Protein AF-A0A9N7N744-F1 (afdb_monomer)

Nearest PDB structures (foldseek):
  6fvy-assembly1_O  TM=6.692E-01  e=3.469E-02  Saccharomyces cerevisiae S288C
  9e8q-assembly1_X  TM=3.946E-01  e=2.337E-01  Homo sapiens
  7w3i-assembly1_X  TM=3.880E-01  e=5.099E-01  Homo sapiens
  5vhh-assembly1_X  TM=3.878E-01  e=1.324E+00  Homo sapiens

Structure (mmCIF, N/CA/C/O backbone):
data_AF-A0A9N7N744-F1
#
_entry.id   AF-A0A9N7N744-F1
#
loop_
_atom_site.group_PDB
_atom_site.id
_atom_site.type_symbol
_atom_site.label_atom_id
_atom_site.label_alt_id
_atom_site.label_comp_id
_atom_site.label_asym_id
_atom_site.label_entity_id
_atom_site.label_seq_id
_atom_site.pdbx_PDB_ins_code
_atom_site.Cartn_x
_atom_site.Cartn_y
_atom_site.Cartn_z
_atom_site.occupancy
_atom_site.B_iso_or_equiv
_atom_site.auth_seq_id
_atom_site.auth_comp_id
_atom_site.auth_asym_id
_atom_site.auth_atom_id
_atom_site.pdbx_PDB_model_num
ATOM 1 N N . MET A 1 1 ? 12.171 -22.450 -34.708 1.00 32.28 1 MET A N 1
ATOM 2 C CA . MET A 1 1 ? 13.453 -21.922 -35.218 1.00 32.28 1 MET A CA 1
ATOM 3 C C . MET A 1 1 ? 13.400 -20.418 -35.064 1.00 32.28 1 MET A C 1
ATOM 5 O O . MET A 1 1 ? 12.656 -19.771 -35.783 1.00 32.28 1 MET A O 1
ATOM 9 N N . THR A 1 2 ? 14.078 -19.898 -34.047 1.00 29.94 2 THR A N 1
ATOM 10 C CA . THR A 1 2 ? 14.097 -18.470 -33.724 1.00 29.94 2 THR A CA 1
ATOM 11 C C . THR A 1 2 ? 15.118 -17.804 -34.634 1.00 29.94 2 THR A C 1
ATOM 13 O O . THR A 1 2 ? 16.318 -18.023 -34.486 1.00 29.94 2 THR A O 1
ATOM 16 N N . THR A 1 3 ? 14.644 -17.061 -35.627 1.00 27.23 3 THR A N 1
ATOM 17 C CA . THR A 1 3 ? 15.486 -16.221 -36.480 1.00 27.23 3 THR A CA 1
ATOM 18 C C . THR A 1 3 ? 16.022 -15.067 -35.647 1.00 27.23 3 THR A C 1
ATOM 20 O O . THR A 1 3 ? 15.307 -14.115 -35.346 1.00 27.23 3 THR A O 1
ATOM 23 N N . VAL A 1 4 ? 17.287 -15.187 -35.253 1.00 33.53 4 VAL A N 1
ATOM 24 C CA . VAL A 1 4 ? 18.101 -14.077 -34.765 1.00 33.53 4 VAL A CA 1
ATOM 25 C C . VAL A 1 4 ? 18.248 -13.107 -35.933 1.00 33.53 4 VAL A C 1
ATOM 27 O O . VAL A 1 4 ? 18.872 -13.446 -36.936 1.00 33.53 4 VAL A O 1
ATOM 30 N N . VAL A 1 5 ? 17.624 -11.935 -35.834 1.00 31.98 5 VAL A N 1
ATOM 31 C CA . VAL A 1 5 ? 17.867 -10.836 -36.771 1.00 31.98 5 VAL A CA 1
ATOM 32 C C . VAL A 1 5 ? 19.217 -10.226 -36.383 1.00 31.98 5 VAL A C 1
ATOM 34 O O . VAL A 1 5 ? 19.347 -9.744 -35.257 1.00 31.98 5 VAL A O 1
ATOM 37 N N . PRO A 1 6 ? 20.242 -10.281 -37.249 1.00 31.05 6 PRO A N 1
ATOM 38 C CA . PRO A 1 6 ? 21.518 -9.650 -36.965 1.00 31.05 6 PRO A CA 1
ATOM 39 C C . PRO A 1 6 ? 21.344 -8.141 -37.159 1.00 31.05 6 PRO A C 1
ATOM 41 O O . PRO A 1 6 ? 21.095 -7.679 -38.269 1.00 31.05 6 PRO A O 1
ATOM 44 N N . THR A 1 7 ? 21.449 -7.362 -36.087 1.00 38.50 7 THR A N 1
ATOM 45 C CA . THR A 1 7 ? 21.591 -5.906 -36.191 1.00 38.50 7 THR A CA 1
ATOM 46 C C . THR A 1 7 ? 22.979 -5.618 -36.765 1.00 38.50 7 THR A C 1
ATOM 48 O O . THR A 1 7 ? 23.976 -5.798 -36.063 1.00 38.50 7 THR A O 1
ATOM 51 N N . SER A 1 8 ? 23.067 -5.260 -38.051 1.00 39.12 8 SER A N 1
ATOM 52 C CA . SER A 1 8 ? 24.320 -4.790 -38.650 1.00 39.12 8 SER A CA 1
ATOM 53 C C . SER A 1 8 ? 24.666 -3.399 -38.107 1.00 39.12 8 SER A C 1
ATOM 55 O O . SER A 1 8 ? 23.784 -2.632 -37.724 1.00 39.12 8 SER A O 1
ATOM 57 N N . GLU A 1 9 ? 25.955 -3.056 -38.086 1.00 43.28 9 GLU A N 1
ATOM 58 C CA . GLU A 1 9 ? 26.471 -1.736 -37.672 1.00 43.28 9 GLU A CA 1
ATOM 59 C C . GLU A 1 9 ? 25.941 -0.550 -38.508 1.00 43.28 9 GLU A C 1
ATOM 61 O O . GLU A 1 9 ? 26.236 0.601 -38.194 1.00 43.28 9 GLU A O 1
ATOM 66 N N . GLU A 1 10 ? 25.143 -0.813 -39.544 1.00 43.69 10 GLU A N 1
ATOM 67 C CA . GLU A 1 10 ? 24.536 0.177 -40.438 1.00 43.69 10 GLU A CA 1
ATOM 68 C C . GLU A 1 10 ? 23.088 0.530 -40.064 1.00 43.69 10 GLU A C 1
ATOM 70 O O . GLU A 1 10 ? 22.374 1.107 -40.880 1.00 43.69 10 GLU A O 1
ATOM 75 N N . ASP A 1 11 ? 22.622 0.200 -38.855 1.00 47.53 11 ASP A N 1
ATOM 76 C CA . ASP A 1 11 ? 21.327 0.702 -38.392 1.00 47.53 11 ASP A CA 1
ATOM 77 C C . ASP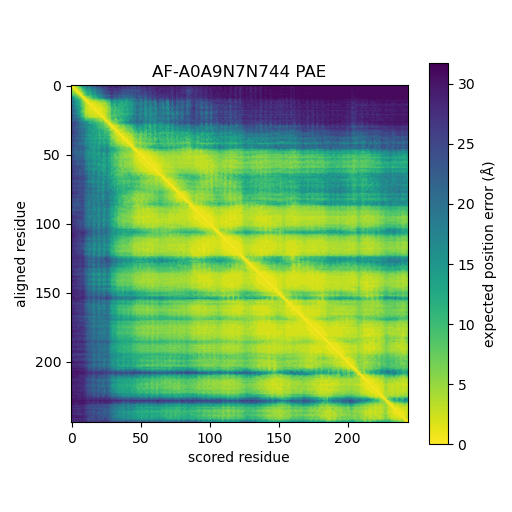 A 1 11 ? 21.414 2.235 -38.196 1.00 47.53 11 ASP A C 1
ATOM 79 O O . ASP A 1 11 ? 22.150 2.710 -37.317 1.00 47.53 11 ASP A O 1
ATOM 83 N N . PRO A 1 12 ? 20.691 3.042 -39.001 1.00 47.94 12 PRO A N 1
ATOM 84 C CA . PRO A 1 12 ? 20.719 4.496 -38.898 1.00 47.94 12 PRO A CA 1
ATOM 85 C C . PRO A 1 12 ? 20.232 4.992 -37.533 1.00 47.94 12 PRO A C 1
ATOM 87 O O . PRO A 1 12 ? 20.632 6.070 -37.105 1.00 47.94 12 PRO A O 1
ATOM 90 N N . ALA A 1 13 ? 19.436 4.208 -36.800 1.00 44.78 13 ALA A N 1
ATOM 91 C CA . ALA A 1 13 ? 19.086 4.545 -35.428 1.00 44.78 13 ALA A CA 1
ATOM 92 C C . ALA A 1 13 ? 20.316 4.464 -34.509 1.00 44.78 13 ALA A C 1
ATOM 94 O O . ALA A 1 13 ? 20.531 5.359 -33.696 1.00 44.78 13 ALA A O 1
ATOM 95 N N . LEU A 1 14 ? 21.177 3.452 -34.677 1.00 43.84 14 LEU A N 1
ATOM 96 C CA . LEU A 1 14 ? 22.380 3.242 -33.862 1.00 43.84 14 LEU A CA 1
ATOM 97 C C . LEU A 1 14 ? 23.456 4.313 -34.101 1.00 43.84 14 LEU A C 1
ATOM 99 O O . LEU A 1 14 ? 24.168 4.704 -33.174 1.00 43.84 14 LEU A O 1
ATOM 103 N N . SER A 1 15 ? 23.569 4.811 -35.334 1.00 43.47 15 SER A N 1
ATOM 104 C CA . SER A 1 15 ? 24.489 5.904 -35.666 1.00 43.47 15 SER A CA 1
ATOM 105 C C . SER A 1 15 ? 24.018 7.242 -35.092 1.00 43.47 15 SER A C 1
ATOM 107 O O . SER A 1 15 ? 24.835 8.003 -34.572 1.00 43.47 15 SER A O 1
ATOM 109 N N . VAL A 1 16 ? 22.705 7.494 -35.074 1.00 51.22 16 VAL A N 1
ATOM 110 C CA . VAL A 1 16 ? 22.123 8.674 -34.417 1.00 51.22 16 VAL A CA 1
ATOM 111 C C . VAL A 1 16 ? 22.231 8.572 -32.890 1.00 51.22 16 VAL A C 1
ATOM 113 O O . VAL A 1 16 ? 22.543 9.572 -32.240 1.00 51.22 16 VAL A O 1
ATOM 116 N N . VAL A 1 17 ? 22.076 7.374 -32.308 1.00 47.50 17 VAL A N 1
ATOM 117 C CA . VAL A 1 17 ? 22.344 7.110 -30.880 1.00 47.50 17 VAL A CA 1
ATOM 118 C C . VAL A 1 17 ? 23.783 7.470 -30.520 1.00 47.50 17 VAL A C 1
ATOM 120 O O . VAL A 1 17 ? 24.012 8.223 -29.578 1.00 47.50 17 VAL A O 1
ATOM 123 N N . ARG A 1 18 ? 24.761 6.962 -31.280 1.00 46.44 18 ARG A N 1
ATOM 124 C CA . ARG A 1 18 ? 26.186 7.245 -31.050 1.00 46.44 18 ARG A CA 1
ATOM 125 C C . ARG A 1 18 ? 26.507 8.727 -31.211 1.00 46.44 18 ARG A C 1
ATOM 127 O O . ARG A 1 18 ? 27.143 9.305 -30.343 1.00 46.44 18 ARG A O 1
ATOM 134 N N . PHE A 1 19 ? 26.002 9.364 -32.264 1.00 48.53 19 PHE A N 1
ATOM 135 C CA . PHE A 1 19 ? 26.256 10.781 -32.514 1.00 48.53 19 PHE A CA 1
ATOM 136 C C . PHE A 1 19 ? 25.661 11.687 -31.429 1.00 48.53 19 PHE A C 1
ATOM 138 O O . PHE A 1 19 ? 26.322 12.606 -30.952 1.00 48.53 19 PHE A O 1
ATOM 145 N N . THR A 1 20 ? 24.423 11.422 -31.001 1.00 49.97 20 THR A N 1
ATOM 146 C CA . THR A 1 20 ? 23.807 12.163 -29.890 1.00 49.97 20 THR A CA 1
ATOM 147 C C . THR A 1 20 ? 24.500 11.881 -28.559 1.00 49.97 20 THR A C 1
ATOM 149 O O . THR A 1 20 ? 24.557 12.783 -27.718 1.00 49.97 20 THR A O 1
ATOM 152 N N . ALA A 1 21 ? 25.084 10.688 -28.393 1.00 46.84 21 ALA A N 1
ATOM 153 C CA . ALA A 1 21 ? 25.945 10.359 -27.267 1.00 46.84 21 ALA A CA 1
ATOM 154 C C . ALA A 1 21 ? 27.225 11.174 -27.226 1.00 46.84 21 ALA A C 1
ATOM 156 O O . ALA A 1 21 ? 27.451 11.897 -26.256 1.00 46.84 21 ALA A O 1
ATOM 157 N N . ASP A 1 22 ? 27.974 11.168 -28.318 1.00 50.72 22 ASP A N 1
ATOM 158 C CA . ASP A 1 22 ? 29.220 11.914 -28.432 1.00 50.72 22 ASP A CA 1
ATOM 159 C C . ASP A 1 22 ? 29.001 13.427 -28.249 1.00 50.72 22 ASP A C 1
ATOM 161 O O . ASP A 1 22 ? 29.797 14.097 -27.592 1.00 50.72 22 ASP A O 1
ATOM 165 N N . LEU A 1 23 ? 27.883 13.973 -28.752 1.00 51.56 23 LEU A N 1
ATOM 166 C CA . LEU A 1 23 ? 27.543 15.393 -28.589 1.00 51.56 23 LEU A CA 1
ATOM 167 C C . LEU A 1 23 ? 27.196 15.766 -27.144 1.00 51.56 23 LEU A C 1
ATOM 169 O O . LEU A 1 23 ? 27.484 16.874 -26.695 1.00 51.56 23 LEU A O 1
ATOM 173 N N . SER A 1 24 ? 26.538 14.858 -26.425 1.00 49.56 24 SER A N 1
ATOM 174 C CA . SER A 1 24 ? 26.104 15.113 -25.053 1.00 49.56 24 SER A CA 1
ATOM 175 C C . SER A 1 24 ? 27.281 15.030 -24.077 1.00 49.56 24 SER A C 1
ATOM 177 O O . SER A 1 24 ? 27.294 15.751 -23.084 1.00 49.56 24 SER A O 1
ATOM 179 N N . TRP A 1 25 ? 28.291 14.211 -24.391 1.00 47.34 25 TRP A N 1
ATOM 180 C CA . TRP A 1 25 ? 29.504 14.013 -23.590 1.00 47.34 25 TRP A CA 1
ATOM 181 C C . TRP A 1 25 ? 30.513 15.168 -23.704 1.00 47.34 25 TRP A C 1
ATOM 183 O O . TRP A 1 25 ? 31.441 15.246 -22.903 1.00 47.34 25 TRP A O 1
ATOM 193 N N . ALA A 1 26 ? 30.349 16.060 -24.686 1.00 49.22 26 ALA A N 1
ATOM 194 C CA . ALA A 1 26 ? 31.336 17.091 -24.997 1.00 49.22 26 ALA A CA 1
ATOM 195 C C . ALA A 1 26 ? 31.388 18.260 -23.990 1.00 49.22 26 ALA A C 1
ATOM 197 O O . ALA A 1 26 ? 32.449 18.854 -23.843 1.00 49.22 26 ALA A O 1
ATOM 198 N N . ASP A 1 27 ? 30.290 18.575 -23.288 1.00 48.78 27 ASP A N 1
ATOM 199 C CA . ASP A 1 27 ? 30.213 19.749 -22.383 1.00 48.78 27 ASP A CA 1
ATOM 200 C C . ASP A 1 27 ? 29.351 19.541 -21.123 1.00 48.78 27 ASP A C 1
ATOM 202 O O . ASP A 1 27 ? 29.429 20.311 -20.163 1.00 48.78 27 ASP A O 1
ATOM 206 N N . ALA A 1 28 ? 28.509 18.510 -21.095 1.00 48.84 28 ALA A N 1
ATOM 207 C CA . ALA A 1 28 ? 27.674 18.180 -19.952 1.00 48.84 28 ALA A CA 1
ATOM 208 C C . ALA A 1 28 ? 28.316 17.000 -19.215 1.00 48.84 28 ALA A C 1
ATOM 210 O O . ALA A 1 28 ? 28.654 15.998 -19.836 1.00 48.84 28 ALA A O 1
ATOM 211 N N . GLY A 1 29 ? 28.509 17.102 -17.895 1.00 55.91 29 GLY A N 1
ATOM 212 C CA . GLY A 1 29 ? 28.994 15.972 -17.094 1.00 55.91 29 GLY A CA 1
ATOM 213 C C . GLY A 1 29 ? 28.187 14.686 -17.365 1.00 55.91 29 GLY A C 1
ATOM 214 O O . GLY A 1 29 ? 27.039 14.775 -17.812 1.00 55.91 29 GLY A O 1
ATOM 215 N N . PRO A 1 30 ? 28.755 13.498 -17.095 1.00 56.56 30 PRO A N 1
ATOM 216 C CA . PRO A 1 30 ? 28.258 12.210 -17.597 1.00 56.56 30 PRO A CA 1
ATOM 217 C C . PRO A 1 30 ? 26.758 11.969 -17.357 1.00 56.56 30 PRO A C 1
ATOM 219 O O . PRO A 1 30 ? 26.069 11.471 -18.240 1.00 56.56 30 PRO A O 1
ATOM 222 N N . GLU A 1 31 ? 26.218 12.416 -16.223 1.00 55.19 31 GLU A N 1
ATOM 223 C CA . GLU A 1 31 ? 24.799 12.257 -15.872 1.00 55.19 31 GLU A CA 1
ATOM 224 C C . GLU A 1 31 ? 23.850 13.128 -16.720 1.00 55.19 31 GLU A C 1
ATOM 226 O O . GLU A 1 31 ? 22.779 12.686 -17.139 1.00 55.19 31 GLU A O 1
ATOM 231 N N . VAL A 1 32 ? 24.247 14.368 -17.022 1.00 55.03 32 VAL A N 1
ATOM 232 C CA . VAL A 1 32 ? 23.458 15.306 -17.845 1.00 55.03 32 VAL A CA 1
ATOM 233 C C . VAL A 1 32 ? 23.573 14.940 -19.324 1.00 55.03 32 VAL A C 1
ATOM 235 O O . VAL A 1 32 ? 22.612 15.091 -20.087 1.00 55.03 32 VAL A O 1
ATOM 238 N N . ALA A 1 33 ? 24.742 14.437 -19.718 1.00 57.56 33 ALA A N 1
ATOM 239 C CA . ALA A 1 33 ? 24.981 13.923 -21.049 1.00 57.56 33 ALA A CA 1
ATOM 240 C C . ALA A 1 33 ? 24.061 12.733 -21.345 1.00 57.56 33 ALA A C 1
ATOM 242 O O . ALA A 1 33 ? 23.329 12.734 -22.332 1.00 57.56 33 ALA A O 1
ATOM 243 N N . GLU A 1 34 ? 24.029 11.752 -20.448 1.00 59.78 34 GLU A N 1
ATOM 244 C CA . GLU A 1 34 ? 23.256 10.528 -20.628 1.00 59.78 34 GLU A CA 1
ATOM 245 C C . GLU A 1 34 ? 21.737 10.766 -20.606 1.00 59.78 34 GLU A C 1
ATOM 247 O O . GLU A 1 34 ? 21.019 10.231 -21.454 1.00 59.78 34 GLU A O 1
ATOM 252 N N . GLY A 1 35 ? 21.244 11.687 -19.772 1.00 58.44 35 GLY A N 1
ATOM 253 C CA . GLY A 1 35 ? 19.839 12.113 -19.807 1.00 58.44 35 GLY A CA 1
ATOM 254 C C . GLY A 1 35 ? 19.414 12.768 -21.133 1.00 58.44 35 GLY A C 1
ATOM 255 O O . GLY A 1 35 ? 18.324 12.492 -21.642 1.00 58.44 35 GLY A O 1
ATOM 256 N N . ARG A 1 36 ? 20.275 13.599 -21.741 1.00 59.81 36 ARG A N 1
ATOM 257 C CA . ARG A 1 36 ? 20.003 14.234 -23.048 1.00 59.81 36 ARG A CA 1
ATOM 258 C C . ARG A 1 36 ? 19.977 13.228 -24.191 1.00 59.81 36 ARG A C 1
ATOM 260 O O . ARG A 1 36 ? 19.135 13.348 -25.081 1.00 59.81 36 ARG A O 1
ATOM 267 N N . ILE A 1 37 ? 20.855 12.230 -24.149 1.00 63.31 37 ILE A N 1
ATOM 268 C CA . ILE A 1 37 ? 20.866 11.125 -25.114 1.00 63.31 37 ILE A CA 1
ATOM 269 C C . ILE A 1 37 ? 19.544 10.384 -25.037 1.00 63.31 37 ILE A C 1
ATOM 271 O O . ILE A 1 37 ? 18.861 10.255 -26.044 1.00 63.31 37 ILE A O 1
ATOM 275 N N . LEU A 1 38 ? 19.139 9.963 -23.840 1.00 63.06 38 LEU A N 1
ATOM 276 C CA . LEU A 1 38 ? 17.911 9.198 -23.648 1.00 63.06 38 LEU A CA 1
ATOM 277 C C . LEU A 1 38 ? 16.669 9.982 -24.100 1.00 63.06 38 LEU A C 1
ATOM 279 O O . LEU A 1 38 ? 15.788 9.406 -24.733 1.00 63.06 38 LEU A O 1
ATOM 283 N N . PHE A 1 39 ? 16.623 11.298 -23.873 1.00 65.81 39 PHE A N 1
ATOM 284 C CA . PHE A 1 39 ? 15.539 12.143 -24.383 1.00 65.81 39 PHE A CA 1
ATOM 285 C C . PHE A 1 39 ? 15.518 12.228 -25.917 1.00 65.81 39 PHE A C 1
ATOM 287 O O . PHE A 1 39 ? 14.462 12.105 -26.537 1.00 65.81 39 PHE A O 1
ATOM 294 N N . ASN A 1 40 ? 16.681 12.407 -26.548 1.00 64.06 40 ASN A N 1
ATOM 295 C CA . ASN A 1 40 ? 16.778 12.435 -28.007 1.00 64.06 40 ASN A CA 1
ATOM 296 C C . ASN A 1 40 ? 16.412 11.079 -28.617 1.00 64.06 40 ASN A C 1
ATOM 298 O O . ASN A 1 40 ? 15.676 11.035 -29.598 1.00 64.06 40 ASN A O 1
ATOM 302 N 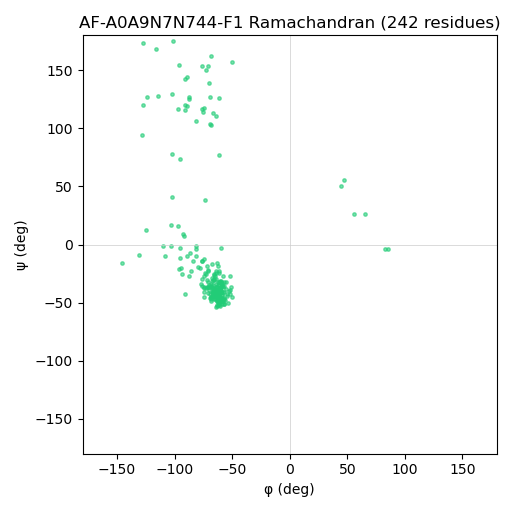N . LEU A 1 41 ? 16.857 9.982 -28.002 1.00 64.25 41 LEU A N 1
ATOM 303 C CA . LEU A 1 41 ? 16.481 8.627 -28.389 1.00 64.25 41 LEU A CA 1
ATOM 304 C C . LEU A 1 41 ? 14.981 8.413 -28.295 1.00 64.25 41 LEU A C 1
ATOM 306 O O . LEU A 1 41 ? 14.390 7.919 -29.243 1.00 64.25 41 LEU A O 1
ATOM 310 N N . TYR A 1 42 ? 14.355 8.826 -27.196 1.00 64.12 42 TYR A N 1
ATOM 311 C CA . TYR A 1 42 ? 12.910 8.713 -27.038 1.00 64.12 42 TYR A CA 1
ATOM 312 C C . TYR A 1 42 ? 12.148 9.368 -28.198 1.00 64.12 42 TYR A C 1
ATOM 314 O O . TYR A 1 42 ? 11.238 8.760 -28.753 1.00 64.12 42 TYR A O 1
ATOM 322 N N . ASN A 1 43 ? 12.568 10.568 -28.612 1.00 68.00 43 ASN A N 1
ATOM 323 C CA . ASN A 1 43 ? 11.930 11.311 -29.704 1.00 68.00 43 ASN A CA 1
ATOM 324 C C . ASN A 1 43 ? 12.189 10.720 -31.101 1.00 68.00 43 ASN A C 1
ATOM 326 O O . ASN A 1 43 ? 11.478 11.064 -32.040 1.00 68.00 43 ASN A O 1
ATOM 330 N N . LEU A 1 44 ? 13.213 9.878 -31.252 1.00 68.69 44 LEU A N 1
ATOM 331 C CA . LEU A 1 44 ? 13.590 9.240 -32.519 1.00 68.69 44 LEU A CA 1
ATOM 332 C C . LEU A 1 44 ? 13.001 7.835 -32.684 1.00 68.69 44 LEU A C 1
ATOM 334 O O . LEU A 1 44 ? 13.100 7.249 -33.761 1.00 68.69 44 LEU A O 1
ATOM 338 N N . LEU A 1 45 ? 12.442 7.264 -31.618 1.00 69.81 45 LEU A N 1
ATOM 339 C CA . LEU A 1 45 ? 11.907 5.912 -31.622 1.00 69.81 45 LEU A CA 1
ATOM 340 C C . LEU A 1 45 ? 10.423 5.931 -31.989 1.00 69.81 45 LEU A C 1
ATOM 342 O O . LEU A 1 45 ? 9.612 6.461 -31.239 1.00 69.81 45 LEU A O 1
ATOM 346 N N . ASP A 1 46 ? 10.064 5.259 -33.082 1.00 68.00 46 ASP A N 1
ATOM 347 C CA . ASP A 1 46 ? 8.662 5.039 -33.478 1.00 68.00 46 ASP A CA 1
ATOM 348 C C . ASP A 1 46 ? 8.024 3.823 -32.777 1.00 68.00 46 ASP A C 1
ATOM 350 O O . ASP A 1 46 ? 6.808 3.640 -32.809 1.00 68.00 46 ASP A O 1
ATOM 354 N N . ASN A 1 47 ? 8.834 2.962 -32.145 1.00 75.69 47 ASN A N 1
ATOM 355 C CA . ASN A 1 47 ? 8.356 1.759 -31.460 1.00 75.69 47 ASN A CA 1
ATOM 356 C C . ASN A 1 47 ? 7.996 2.057 -29.986 1.00 75.69 47 ASN A C 1
ATOM 358 O O . ASN A 1 47 ? 8.902 2.382 -29.206 1.00 75.69 47 ASN A O 1
ATOM 362 N N . PRO A 1 48 ? 6.731 1.849 -29.564 1.00 73.50 48 PRO A N 1
ATOM 363 C CA . PRO A 1 48 ? 6.285 2.121 -28.195 1.00 73.50 48 PRO A CA 1
ATOM 364 C C . PRO A 1 48 ? 7.023 1.326 -27.106 1.00 73.50 48 PRO A C 1
ATOM 366 O O . PRO A 1 48 ? 7.241 1.828 -26.005 1.00 73.50 48 PRO A O 1
ATOM 369 N N . TYR A 1 49 ? 7.470 0.101 -27.396 1.00 72.00 49 TYR A N 1
ATOM 370 C CA . TYR A 1 49 ? 8.217 -0.702 -26.422 1.00 72.00 49 TYR A CA 1
ATOM 371 C C . TYR A 1 49 ? 9.657 -0.196 -26.245 1.00 72.00 49 TYR A C 1
ATOM 373 O O . TYR A 1 49 ? 10.184 -0.160 -25.133 1.00 72.00 49 TYR A O 1
ATOM 381 N N . SER A 1 50 ? 10.297 0.255 -27.328 1.00 72.44 50 SER A N 1
ATOM 382 C CA . SER A 1 50 ? 11.629 0.870 -27.259 1.00 72.44 50 SER A CA 1
ATOM 383 C C . SER A 1 50 ? 11.588 2.196 -26.499 1.00 72.44 50 SER A C 1
ATOM 385 O O . SER A 1 50 ? 12.478 2.483 -25.701 1.00 72.44 50 SER A O 1
ATOM 387 N N . GLN A 1 51 ? 10.523 2.975 -26.699 1.00 72.44 51 GLN A N 1
ATOM 388 C CA . GLN A 1 51 ? 10.225 4.182 -25.931 1.00 72.44 51 GLN A CA 1
ATOM 389 C C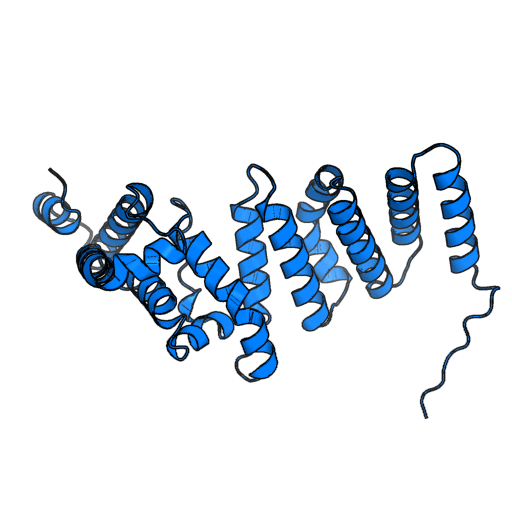 . GLN A 1 51 ? 10.095 3.886 -24.428 1.00 72.44 51 GLN A C 1
ATOM 391 O O . GLN A 1 51 ? 10.726 4.566 -23.614 1.00 72.44 51 GLN A O 1
ATOM 396 N N . PHE A 1 52 ? 9.350 2.843 -24.047 1.00 75.25 52 PHE A N 1
ATOM 397 C CA . PHE A 1 52 ? 9.284 2.377 -22.659 1.00 75.25 52 PHE A CA 1
ATOM 398 C C . PHE A 1 52 ? 10.662 1.983 -22.111 1.00 75.25 52 PHE A C 1
ATOM 400 O O . PHE A 1 52 ? 11.051 2.441 -21.037 1.00 75.25 52 PHE A O 1
ATOM 407 N N . PHE A 1 53 ? 11.431 1.183 -22.854 1.00 74.31 53 PHE A N 1
ATOM 408 C CA . PHE A 1 53 ? 12.752 0.726 -22.419 1.00 74.31 53 PHE A CA 1
ATOM 409 C C . PHE A 1 53 ? 13.708 1.897 -22.147 1.00 74.31 53 PHE A C 1
ATOM 411 O O . PHE A 1 53 ? 14.390 1.919 -21.120 1.00 74.31 53 PHE A O 1
ATOM 418 N N . VAL A 1 54 ? 13.722 2.900 -23.031 1.00 73.38 54 VAL A N 1
ATOM 419 C CA . VAL A 1 54 ? 14.518 4.122 -22.852 1.00 73.38 54 VAL A CA 1
ATOM 420 C C . VAL A 1 54 ? 14.048 4.919 -21.633 1.00 73.38 54 VAL A C 1
ATOM 422 O O . VAL A 1 54 ? 14.891 5.372 -20.860 1.00 73.38 54 VAL A O 1
ATOM 425 N N . ASN A 1 55 ? 12.736 5.027 -21.388 1.00 73.88 55 ASN A N 1
ATOM 426 C CA . ASN A 1 55 ? 12.220 5.672 -20.172 1.00 73.88 55 ASN A CA 1
ATOM 427 C C . ASN A 1 55 ? 12.623 4.931 -18.904 1.00 73.88 55 ASN A C 1
ATOM 429 O O . ASN A 1 55 ? 13.048 5.558 -17.939 1.00 73.88 55 ASN A O 1
ATOM 433 N N . MET A 1 56 ? 12.537 3.602 -18.902 1.00 76.44 56 MET A N 1
ATOM 434 C CA . MET A 1 56 ? 12.936 2.800 -17.752 1.00 76.44 56 MET A CA 1
ATOM 435 C C . MET A 1 56 ? 14.438 2.947 -17.473 1.00 76.44 56 MET A C 1
ATOM 437 O O . MET A 1 56 ? 14.862 3.005 -16.319 1.00 76.44 56 MET A O 1
ATOM 441 N N . LYS A 1 57 ? 15.268 3.061 -18.517 1.00 76.06 57 LYS A N 1
ATOM 442 C CA . LYS A 1 57 ? 16.698 3.363 -18.370 1.00 76.06 57 LYS A CA 1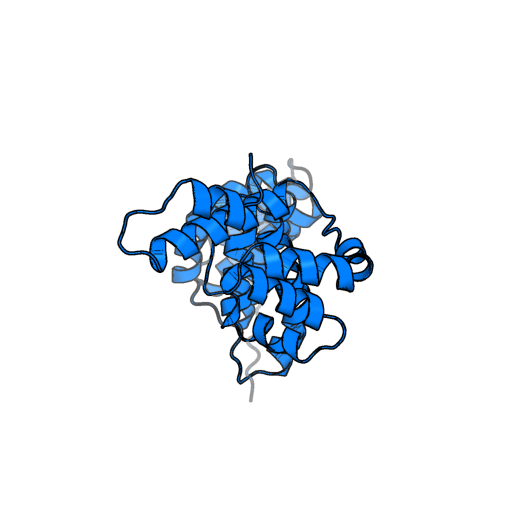
ATOM 443 C C . LYS A 1 57 ? 16.944 4.776 -17.848 1.00 76.06 57 LYS A C 1
ATOM 445 O O . LYS A 1 57 ? 17.731 4.919 -16.918 1.00 76.06 57 LYS A O 1
ATOM 450 N N . ALA A 1 58 ? 16.236 5.779 -18.362 1.00 71.81 58 ALA A N 1
ATOM 451 C CA . ALA A 1 58 ? 16.322 7.155 -17.872 1.00 71.81 58 ALA A CA 1
ATOM 452 C C . ALA A 1 58 ? 15.905 7.274 -16.401 1.00 71.81 58 ALA A C 1
ATOM 454 O O . ALA A 1 58 ? 16.579 7.944 -15.623 1.00 71.81 58 ALA A O 1
ATOM 455 N N . LEU A 1 59 ? 14.846 6.566 -16.003 1.00 75.50 59 LEU A N 1
ATOM 456 C CA . LEU A 1 59 ? 14.381 6.501 -14.623 1.00 75.50 59 LEU A CA 1
ATOM 457 C C . LEU A 1 59 ? 15.448 5.900 -13.700 1.00 75.50 59 LEU A C 1
ATOM 459 O O . LEU A 1 59 ? 15.814 6.510 -12.700 1.00 75.50 59 LEU A O 1
ATOM 463 N N . ASN A 1 60 ? 15.987 4.732 -14.056 1.00 76.00 60 ASN A N 1
ATOM 464 C CA . ASN A 1 60 ? 17.030 4.072 -13.266 1.00 76.00 60 ASN A CA 1
ATOM 465 C C . ASN A 1 60 ? 18.312 4.907 -13.175 1.00 76.00 60 ASN A C 1
ATOM 467 O O . ASN A 1 60 ? 18.930 4.978 -12.112 1.00 76.00 60 ASN A O 1
ATOM 471 N N . LEU A 1 61 ? 18.691 5.571 -14.268 1.00 71.31 61 LEU A N 1
ATOM 472 C CA . LEU A 1 61 ? 19.824 6.483 -14.278 1.00 71.31 61 LEU A CA 1
ATOM 473 C C . LEU A 1 61 ? 19.585 7.655 -13.322 1.00 71.31 61 LEU A C 1
ATOM 475 O O . LEU A 1 61 ? 20.436 7.924 -12.478 1.00 71.31 61 LEU A O 1
ATOM 479 N N . ALA A 1 62 ? 18.415 8.294 -13.386 1.00 70.50 62 ALA A N 1
ATOM 480 C CA . ALA A 1 62 ? 18.070 9.400 -12.499 1.00 70.50 62 ALA A CA 1
ATOM 481 C C . ALA A 1 62 ? 18.071 8.989 -11.019 1.00 70.50 62 ALA A C 1
ATOM 483 O O . ALA A 1 62 ? 18.531 9.755 -10.172 1.00 70.50 62 ALA A O 1
ATOM 484 N N . ILE A 1 63 ? 17.615 7.768 -10.716 1.00 70.56 63 ILE A N 1
ATOM 485 C CA . ILE A 1 63 ? 17.700 7.176 -9.375 1.00 70.56 63 ILE A CA 1
ATOM 486 C C . ILE A 1 63 ? 19.168 7.037 -8.947 1.00 70.56 63 ILE A C 1
ATOM 488 O O . ILE A 1 63 ? 19.536 7.495 -7.866 1.00 70.56 63 ILE A O 1
ATOM 492 N N . SER A 1 64 ? 20.024 6.457 -9.796 1.00 71.81 64 SER A N 1
ATOM 493 C CA . SER A 1 64 ? 21.446 6.257 -9.479 1.00 71.81 64 SER A CA 1
ATOM 494 C C . SER A 1 64 ? 22.234 7.566 -9.327 1.00 71.81 64 SER A C 1
ATOM 496 O O . SER A 1 64 ? 23.048 7.679 -8.412 1.00 71.81 64 SER A O 1
ATOM 498 N N . GLY A 1 65 ? 21.940 8.570 -10.160 1.00 68.75 65 GLY A N 1
ATOM 499 C CA . GLY A 1 65 ? 22.548 9.904 -10.119 1.00 68.75 65 GLY A CA 1
ATOM 500 C C . GLY A 1 65 ? 21.931 10.838 -9.074 1.00 68.75 65 GLY A C 1
ATOM 501 O O . GLY A 1 65 ? 22.394 11.958 -8.902 1.00 68.75 65 GLY A O 1
ATOM 502 N N . LYS A 1 66 ? 20.878 10.411 -8.357 1.00 71.25 66 LYS A N 1
ATOM 503 C CA . LYS A 1 66 ? 20.121 11.239 -7.392 1.00 71.25 66 LYS A CA 1
ATOM 504 C C . LYS A 1 66 ? 19.555 12.539 -7.990 1.00 71.25 66 LYS A C 1
ATOM 506 O O . LYS A 1 66 ? 19.296 13.495 -7.265 1.00 71.25 66 LYS A O 1
ATOM 511 N N . VAL A 1 67 ? 19.308 12.558 -9.299 1.00 68.44 67 VAL A N 1
ATOM 512 C CA . VAL A 1 67 ? 18.752 13.693 -10.065 1.00 68.44 67 VAL A CA 1
ATOM 513 C C . VAL A 1 67 ? 17.264 13.476 -10.359 1.00 68.44 67 VAL A C 1
ATOM 515 O O . VAL A 1 67 ? 16.749 13.711 -11.450 1.00 68.44 67 VAL A O 1
ATOM 518 N N . THR A 1 68 ? 16.549 12.966 -9.364 1.00 67.75 68 THR A N 1
ATOM 519 C CA . THR A 1 68 ? 15.171 12.477 -9.498 1.00 67.75 68 THR A CA 1
ATOM 520 C C . THR A 1 68 ? 14.164 13.612 -9.696 1.00 67.75 68 THR A C 1
ATOM 522 O O . THR A 1 68 ? 13.119 13.417 -10.317 1.00 67.75 68 THR A O 1
ATOM 525 N N . GLU A 1 69 ? 14.533 14.826 -9.279 1.00 68.12 69 GLU A N 1
ATOM 526 C CA . GLU A 1 69 ? 13.780 16.071 -9.450 1.00 68.12 69 GLU A CA 1
ATOM 527 C C . GLU A 1 69 ? 13.414 16.385 -10.911 1.00 68.12 69 GLU A C 1
ATOM 529 O O . GLU A 1 69 ? 12.334 16.915 -11.172 1.00 68.12 69 GLU A O 1
ATOM 534 N N . TYR A 1 70 ? 14.255 15.995 -11.876 1.00 67.00 70 TYR A N 1
ATOM 535 C CA . TYR A 1 70 ? 14.004 16.240 -13.302 1.00 67.00 70 TYR A CA 1
ATOM 536 C C . TYR A 1 70 ? 12.984 15.271 -13.907 1.00 67.00 70 TYR A C 1
ATOM 538 O O . TYR A 1 70 ? 12.394 15.565 -14.947 1.00 67.00 70 TYR A O 1
ATOM 546 N N . VAL A 1 71 ? 12.758 14.123 -13.262 1.00 67.56 71 VAL A N 1
ATOM 547 C CA . VAL A 1 71 ? 11.841 13.083 -13.748 1.00 67.56 71 VAL A CA 1
ATOM 548 C C . VAL A 1 71 ? 10.445 13.251 -13.147 1.00 67.56 71 VAL A C 1
ATOM 550 O O . VAL A 1 71 ? 9.464 12.894 -13.798 1.00 67.56 71 VAL A O 1
ATOM 553 N N . LEU A 1 72 ? 10.314 13.880 -11.971 1.00 68.50 72 LEU A N 1
ATOM 554 C CA . LEU A 1 72 ? 9.025 14.074 -11.288 1.00 68.50 72 LEU A CA 1
ATOM 555 C C . LEU A 1 72 ? 7.909 14.674 -12.171 1.00 68.50 72 LEU A C 1
ATOM 557 O O . LEU A 1 72 ? 6.806 14.123 -12.173 1.00 68.50 72 LEU A O 1
ATOM 561 N N . PRO A 1 73 ? 8.150 15.724 -12.986 1.00 72.00 73 PRO A N 1
ATOM 562 C CA . PRO A 1 73 ? 7.101 16.307 -13.829 1.00 72.00 73 PRO A CA 1
ATOM 563 C C . PRO A 1 73 ? 6.558 15.349 -14.900 1.00 72.00 73 PRO A C 1
ATOM 565 O O . PRO A 1 73 ? 5.447 15.537 -15.397 1.00 72.00 73 PRO A O 1
ATOM 568 N N . SER A 1 74 ? 7.333 14.327 -15.278 1.00 67.62 74 SER A N 1
ATOM 569 C CA . SER A 1 74 ? 6.930 13.346 -16.290 1.00 67.62 74 SER A CA 1
ATOM 570 C C . SER A 1 74 ? 5.871 12.366 -15.772 1.00 67.62 74 SER A C 1
ATOM 572 O O . SER A 1 74 ? 5.057 11.886 -16.564 1.00 67.62 74 SER A O 1
ATOM 574 N N . PHE A 1 75 ? 5.791 12.141 -14.453 1.00 68.25 75 PHE A N 1
ATOM 575 C CA . PHE A 1 75 ? 4.823 11.209 -13.865 1.00 68.25 75 PHE A CA 1
ATOM 576 C C . PHE A 1 75 ? 3.374 11.664 -14.030 1.00 68.25 75 PHE A C 1
ATOM 578 O O . PHE A 1 75 ? 2.500 10.827 -14.241 1.00 68.25 75 PHE A O 1
ATOM 585 N N . GLY A 1 76 ? 3.116 12.974 -14.089 1.00 67.25 76 GLY A N 1
ATOM 586 C CA . GLY A 1 76 ? 1.783 13.500 -14.410 1.00 67.25 76 GLY A CA 1
ATOM 587 C C . GLY A 1 76 ? 1.285 13.123 -15.815 1.00 67.25 76 GLY A C 1
ATOM 588 O O . GLY A 1 76 ? 0.089 13.180 -16.081 1.00 67.25 76 GLY A O 1
ATOM 589 N N . LYS A 1 77 ? 2.182 12.711 -16.723 1.00 70.56 77 LYS A N 1
ATOM 590 C CA . LYS A 1 77 ? 1.851 12.232 -18.077 1.00 70.56 77 LYS A CA 1
ATOM 591 C C . LYS A 1 77 ? 1.918 10.710 -18.206 1.00 70.56 77 LYS A C 1
ATOM 593 O O . LYS A 1 77 ? 1.624 10.182 -19.277 1.00 70.56 77 LYS A O 1
ATOM 598 N N . MET A 1 78 ? 2.272 10.001 -17.135 1.00 73.31 78 MET A N 1
ATOM 599 C CA . MET A 1 78 ? 2.511 8.561 -17.172 1.00 73.31 78 MET A CA 1
ATOM 600 C C . MET A 1 78 ? 1.274 7.767 -17.595 1.00 73.31 78 MET A C 1
ATOM 602 O O . MET A 1 78 ? 1.408 6.771 -18.293 1.00 73.31 78 MET A O 1
ATOM 606 N N . GLU A 1 79 ? 0.063 8.223 -17.266 1.00 71.12 79 GLU A N 1
ATOM 607 C CA . GLU A 1 79 ? -1.164 7.557 -17.728 1.00 71.12 79 GLU A CA 1
ATOM 608 C C . GLU A 1 79 ? -1.347 7.599 -19.249 1.00 71.12 79 GLU A C 1
ATOM 610 O O . GLU A 1 79 ? -1.922 6.673 -19.820 1.00 71.12 79 GLU A O 1
ATOM 615 N N . ASN A 1 80 ? -0.835 8.634 -19.918 1.00 75.62 80 ASN A N 1
ATOM 616 C CA . ASN A 1 80 ? -0.847 8.701 -21.378 1.00 75.62 80 ASN A CA 1
ATOM 617 C C . ASN A 1 80 ? 0.200 7.746 -21.957 1.00 75.62 80 ASN A C 1
ATOM 619 O O . ASN A 1 80 ? -0.122 6.942 -22.826 1.00 75.62 80 ASN A O 1
ATOM 623 N N . PHE A 1 81 ? 1.407 7.743 -21.387 1.00 72.88 81 PHE A N 1
ATOM 624 C CA . PHE A 1 81 ? 2.474 6.830 -21.794 1.00 72.88 81 PHE A CA 1
ATOM 625 C C . PHE A 1 81 ? 2.095 5.354 -21.624 1.00 72.88 81 PHE A C 1
ATOM 627 O O . PHE A 1 81 ? 2.328 4.545 -22.514 1.00 72.88 81 PHE A O 1
ATOM 634 N N . LEU A 1 82 ? 1.422 4.993 -20.528 1.00 74.38 82 LEU A N 1
ATOM 635 C CA . LEU A 1 82 ? 0.940 3.627 -20.300 1.00 74.38 82 LEU A CA 1
ATOM 636 C C . LEU A 1 82 ? -0.062 3.163 -21.367 1.00 74.38 82 LEU A C 1
ATOM 638 O O . LEU A 1 82 ? -0.061 1.984 -21.724 1.00 74.38 82 LEU A O 1
ATOM 642 N N . LYS A 1 83 ? -0.907 4.071 -21.878 1.00 77.19 83 LYS A N 1
ATOM 643 C CA . LYS A 1 83 ? -1.846 3.773 -22.973 1.00 77.19 83 LYS A CA 1
ATOM 644 C C . LYS A 1 83 ? -1.118 3.588 -24.303 1.00 77.19 83 LYS A C 1
ATOM 646 O O . LYS A 1 83 ? -1.514 2.735 -25.089 1.00 77.19 83 LYS A O 1
ATOM 651 N N . GLU A 1 84 ? -0.067 4.366 -24.538 1.00 76.00 84 GLU A N 1
ATOM 652 C CA . GLU A 1 84 ? 0.723 4.335 -25.772 1.00 76.00 84 GLU A CA 1
ATOM 653 C C . GLU A 1 84 ? 1.640 3.105 -25.850 1.00 76.00 84 GLU A C 1
ATOM 655 O O . GLU A 1 84 ? 1.741 2.474 -26.899 1.00 76.00 84 GLU A O 1
ATOM 660 N N . TRP A 1 85 ? 2.272 2.718 -24.738 1.00 77.69 85 TRP A N 1
ATOM 661 C CA . TRP A 1 85 ? 3.300 1.673 -24.718 1.00 77.69 85 TRP A CA 1
ATOM 662 C C . TRP A 1 85 ? 2.774 0.237 -24.826 1.00 77.69 85 TRP A C 1
ATOM 664 O O . TRP A 1 85 ? 3.562 -0.666 -25.099 1.00 77.69 85 TRP A O 1
ATOM 674 N N . ASN A 1 86 ? 1.466 0.009 -24.636 1.00 76.31 86 ASN A N 1
ATOM 675 C CA . ASN A 1 86 ? 0.824 -1.315 -24.708 1.00 76.31 86 ASN A CA 1
ATOM 676 C C . ASN A 1 86 ? 1.621 -2.423 -23.978 1.00 76.31 86 ASN A C 1
ATOM 678 O O . ASN A 1 86 ? 1.935 -3.477 -24.533 1.00 76.31 86 ASN A O 1
ATOM 682 N N . LEU A 1 87 ? 1.999 -2.146 -22.729 1.00 79.06 87 LEU A N 1
ATOM 683 C CA . LEU A 1 8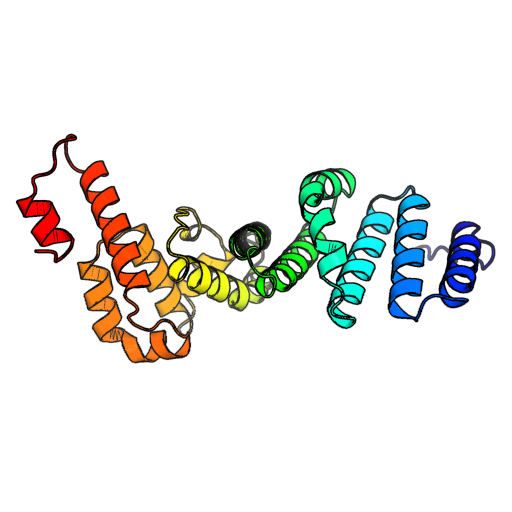7 ? 2.914 -2.982 -21.951 1.00 79.06 87 LEU A CA 1
ATOM 684 C C . LEU A 1 87 ? 2.289 -4.297 -21.474 1.00 79.06 87 LEU A C 1
ATOM 686 O O . LEU A 1 87 ? 1.101 -4.356 -21.140 1.00 79.06 87 LEU A O 1
ATOM 690 N N . GLY A 1 88 ? 3.128 -5.327 -21.337 1.00 82.31 88 GLY A N 1
ATOM 691 C CA . GLY A 1 88 ? 2.781 -6.555 -20.625 1.00 82.31 88 GLY A CA 1
ATOM 692 C C . GLY A 1 88 ? 2.617 -6.327 -19.117 1.00 82.31 88 GLY A C 1
ATOM 693 O O . GLY A 1 88 ? 3.081 -5.332 -18.561 1.00 82.31 88 GLY A O 1
ATOM 694 N N . VAL A 1 89 ? 1.964 -7.267 -18.423 1.00 85.12 89 VAL A N 1
ATOM 695 C CA . VAL A 1 89 ? 1.707 -7.174 -16.968 1.00 85.12 89 VAL A CA 1
ATOM 696 C C . VAL A 1 89 ? 3.006 -7.019 -16.168 1.00 85.12 89 VAL A C 1
ATOM 698 O O . VAL A 1 89 ? 3.056 -6.209 -15.247 1.00 85.12 89 VAL A O 1
ATOM 701 N N . LYS A 1 90 ? 4.061 -7.749 -16.551 1.00 85.06 90 LYS A N 1
ATOM 702 C CA . LYS A 1 90 ? 5.365 -7.704 -15.881 1.00 85.06 90 LYS A CA 1
ATOM 703 C C . LYS A 1 90 ? 6.049 -6.340 -16.023 1.00 85.06 90 LYS A C 1
ATOM 705 O O . LYS A 1 90 ? 6.462 -5.765 -15.027 1.00 85.06 90 LYS A O 1
ATOM 710 N N . ASP A 1 91 ? 6.085 -5.785 -17.230 1.00 84.06 91 ASP A N 1
ATOM 711 C CA . ASP A 1 91 ? 6.718 -4.483 -17.474 1.00 84.06 91 ASP A CA 1
ATOM 712 C C . ASP A 1 91 ? 5.979 -3.345 -16.753 1.00 84.06 91 ASP A C 1
ATOM 714 O O . ASP A 1 91 ? 6.604 -2.437 -16.206 1.00 84.06 91 ASP A O 1
ATOM 718 N N . ARG A 1 92 ? 4.638 -3.414 -16.689 1.00 86.12 92 ARG A N 1
ATOM 719 C CA . ARG A 1 92 ? 3.836 -2.474 -15.886 1.00 86.12 92 ARG A CA 1
ATOM 720 C C . ARG A 1 92 ? 4.158 -2.581 -14.401 1.00 86.12 92 ARG A C 1
ATOM 722 O O . ARG A 1 92 ? 4.295 -1.556 -13.742 1.00 86.12 92 ARG A O 1
ATOM 729 N N . ARG A 1 93 ? 4.287 -3.806 -13.890 1.00 89.62 93 ARG A N 1
ATOM 730 C CA . ARG A 1 93 ? 4.652 -4.075 -12.498 1.00 89.62 93 ARG A CA 1
ATOM 731 C C . ARG A 1 93 ? 6.013 -3.458 -12.165 1.00 89.62 93 ARG A C 1
ATOM 733 O O . ARG A 1 93 ? 6.107 -2.690 -11.212 1.00 89.62 93 ARG A O 1
ATOM 740 N N . ASP A 1 94 ? 7.030 -3.720 -12.980 1.00 87.69 94 ASP A N 1
ATOM 741 C CA . ASP A 1 94 ? 8.382 -3.195 -12.759 1.00 87.69 94 ASP A CA 1
ATOM 742 C C . ASP A 1 94 ? 8.402 -1.658 -12.787 1.00 87.69 94 ASP A C 1
ATOM 744 O O . ASP A 1 94 ? 9.034 -1.023 -11.938 1.00 87.69 94 ASP A O 1
ATOM 748 N N . LEU A 1 95 ? 7.655 -1.048 -13.714 1.00 87.19 95 LEU A N 1
ATOM 749 C CA . LEU A 1 95 ? 7.510 0.404 -13.795 1.00 87.19 95 LEU A CA 1
ATOM 750 C C . LEU A 1 95 ? 6.843 0.987 -12.545 1.00 87.19 95 LEU A C 1
ATOM 752 O O . LEU A 1 95 ? 7.386 1.911 -11.942 1.00 87.19 95 LEU A O 1
ATOM 756 N N . PHE A 1 96 ? 5.681 0.466 -12.143 1.00 90.25 96 PHE A N 1
ATOM 757 C CA . PHE A 1 96 ? 4.952 0.976 -10.979 1.00 90.25 96 PHE A CA 1
ATOM 758 C C . PHE A 1 96 ? 5.775 0.867 -9.696 1.00 90.25 96 PHE A C 1
ATOM 760 O O . PHE A 1 96 ? 5.813 1.818 -8.914 1.00 90.25 96 PHE A O 1
ATOM 767 N N . LEU A 1 97 ? 6.506 -0.237 -9.520 1.00 90.69 97 LEU A N 1
ATOM 768 C CA . LEU A 1 97 ? 7.399 -0.404 -8.379 1.00 90.69 97 LEU A CA 1
ATOM 769 C C . LEU A 1 97 ? 8.522 0.639 -8.387 1.00 90.69 97 LEU A C 1
ATOM 771 O O . LEU A 1 97 ? 8.731 1.318 -7.382 1.00 90.69 97 LEU A O 1
ATOM 775 N N . ALA A 1 98 ? 9.205 0.825 -9.521 1.00 87.44 98 ALA A N 1
ATOM 776 C CA . ALA A 1 98 ? 10.286 1.802 -9.639 1.00 87.44 98 ALA A CA 1
ATOM 777 C C . ALA A 1 98 ? 9.810 3.236 -9.351 1.00 87.44 98 ALA A C 1
ATOM 779 O O . ALA A 1 98 ? 10.483 3.984 -8.641 1.00 87.44 98 ALA A O 1
ATOM 780 N N . VAL A 1 99 ? 8.626 3.604 -9.846 1.00 86.31 99 VAL A N 1
ATOM 781 C CA . VAL A 1 99 ? 8.028 4.926 -9.616 1.00 86.31 99 VAL A CA 1
ATOM 782 C C . VAL A 1 99 ? 7.617 5.102 -8.155 1.00 86.31 99 VAL A C 1
ATOM 784 O O . VAL A 1 99 ? 7.940 6.126 -7.556 1.00 86.31 99 VAL A O 1
ATOM 787 N N . SER A 1 100 ? 6.972 4.102 -7.545 1.00 89.19 100 SER A N 1
ATOM 788 C CA . SER A 1 100 ? 6.595 4.164 -6.125 1.00 89.19 100 SER A CA 1
ATOM 789 C C . SER A 1 100 ? 7.818 4.304 -5.209 1.00 89.19 100 SER A C 1
ATOM 791 O O . SER A 1 100 ? 7.796 5.066 -4.247 1.00 89.19 100 SER A O 1
ATOM 793 N N . ASN A 1 101 ? 8.921 3.618 -5.521 1.00 88.38 101 ASN A N 1
ATOM 794 C CA . ASN A 1 101 ? 10.169 3.719 -4.767 1.00 88.38 101 ASN A CA 1
ATOM 795 C C . ASN A 1 101 ? 10.799 5.104 -4.892 1.00 88.38 101 ASN A C 1
ATOM 797 O O . ASN A 1 101 ? 11.303 5.641 -3.911 1.00 88.38 101 ASN A O 1
ATOM 801 N N . LEU A 1 102 ? 10.720 5.706 -6.076 1.00 84.69 102 LEU A N 1
ATOM 802 C CA . LEU A 1 102 ? 11.233 7.046 -6.313 1.00 84.69 102 LEU A CA 1
ATOM 803 C C . LEU A 1 102 ? 10.439 8.131 -5.572 1.00 84.69 102 LEU A C 1
ATOM 805 O O . LEU A 1 102 ? 11.008 9.059 -4.992 1.00 84.69 102 LEU A O 1
ATOM 809 N N . LEU A 1 103 ? 9.111 8.036 -5.625 1.00 83.81 103 LEU A N 1
ATOM 810 C CA . LEU A 1 103 ? 8.221 9.035 -5.041 1.00 83.81 103 LEU A CA 1
ATOM 811 C C . LEU A 1 103 ? 8.210 8.979 -3.511 1.00 83.81 103 LEU A C 1
ATOM 813 O O . LEU A 1 103 ? 7.985 10.009 -2.879 1.00 83.81 103 LEU A O 1
ATOM 817 N N . LYS A 1 104 ? 8.516 7.818 -2.920 1.00 83.44 104 LYS A N 1
ATOM 818 C CA . LYS A 1 104 ? 8.603 7.626 -1.467 1.00 83.44 104 LYS A CA 1
ATOM 819 C C . LYS A 1 104 ? 9.550 8.614 -0.782 1.00 83.44 104 LYS A C 1
ATOM 821 O O . LYS A 1 104 ? 9.218 9.151 0.272 1.00 83.44 104 LYS A O 1
ATOM 826 N N . ASP A 1 105 ? 10.708 8.865 -1.388 1.00 78.12 105 ASP A N 1
ATOM 827 C CA . ASP A 1 105 ? 11.739 9.747 -0.823 1.00 78.12 105 ASP A CA 1
ATOM 828 C C . ASP A 1 105 ? 11.519 11.227 -1.191 1.00 78.12 105 ASP A C 1
ATOM 830 O O . ASP A 1 105 ? 12.201 12.124 -0.686 1.00 78.12 105 ASP A O 1
ATOM 834 N N . SER A 1 106 ? 10.547 11.505 -2.065 1.00 77.00 106 SER A N 1
ATOM 835 C CA . SER A 1 106 ? 10.252 12.844 -2.567 1.00 77.00 106 SER A CA 1
ATOM 836 C C . SER A 1 106 ? 9.272 13.574 -1.644 1.00 77.00 106 SER A C 1
ATOM 838 O O . SER A 1 106 ? 8.170 13.104 -1.351 1.00 77.00 106 SER A O 1
ATOM 840 N N . LYS A 1 107 ? 9.653 14.769 -1.175 1.00 77.06 107 LYS A N 1
ATOM 841 C CA . LYS A 1 107 ? 8.802 15.570 -0.279 1.00 77.06 107 LYS A CA 1
ATOM 842 C C . LYS A 1 107 ? 7.478 15.931 -0.958 1.00 77.06 107 LYS A C 1
ATOM 844 O O . LYS A 1 107 ? 7.478 16.556 -2.011 1.00 77.06 107 LYS A O 1
ATOM 849 N N . GLY A 1 108 ? 6.364 15.612 -0.299 1.00 77.44 108 GLY A N 1
ATOM 850 C CA . GLY A 1 108 ? 5.016 15.949 -0.770 1.00 77.44 108 GLY A CA 1
ATOM 851 C C . GLY A 1 108 ? 4.402 14.943 -1.747 1.00 77.44 108 GLY A C 1
ATOM 852 O O . GLY A 1 108 ? 3.228 15.083 -2.062 1.00 77.44 108 GLY A O 1
ATOM 853 N N . SER A 1 109 ? 5.139 13.906 -2.158 1.00 80.94 109 SER A N 1
ATOM 854 C CA . SER A 1 109 ? 4.667 12.886 -3.109 1.00 80.94 109 SER A CA 1
ATOM 855 C C . SER A 1 109 ? 4.267 11.564 -2.445 1.00 80.94 109 SER A C 1
ATOM 857 O O . SER A 1 109 ? 4.136 10.551 -3.122 1.00 80.94 109 SER A O 1
ATOM 859 N N . ALA A 1 110 ? 4.053 11.547 -1.124 1.00 82.56 110 ALA A N 1
ATOM 860 C CA . ALA A 1 110 ? 3.693 10.331 -0.386 1.00 82.56 110 ALA A CA 1
ATOM 861 C C . ALA A 1 110 ? 2.381 9.698 -0.882 1.00 82.56 110 ALA A C 1
ATOM 863 O O . ALA A 1 110 ? 2.275 8.478 -0.966 1.00 82.56 110 ALA A O 1
ATOM 864 N N . LYS A 1 111 ? 1.401 10.528 -1.259 1.00 84.19 111 LYS A N 1
ATOM 865 C CA . LYS A 1 111 ? 0.143 10.055 -1.842 1.00 84.19 111 LYS A CA 1
ATOM 866 C C . LYS A 1 111 ? 0.349 9.449 -3.226 1.00 84.19 111 LYS A C 1
ATOM 868 O O . LYS A 1 111 ? -0.073 8.326 -3.449 1.00 84.19 111 LYS A O 1
ATOM 873 N N . ASP A 1 112 ? 1.075 10.139 -4.102 1.00 85.38 112 ASP A N 1
ATOM 874 C CA . ASP A 1 112 ? 1.371 9.629 -5.444 1.00 85.38 112 ASP A CA 1
ATOM 875 C C . ASP A 1 112 ? 2.181 8.320 -5.375 1.00 85.38 112 ASP A C 1
ATOM 877 O O . ASP A 1 112 ? 1.896 7.364 -6.092 1.00 85.38 112 ASP A O 1
ATOM 881 N N . SER A 1 113 ? 3.161 8.248 -4.465 1.00 88.06 113 SER A N 1
ATOM 882 C CA . SER A 1 113 ? 3.923 7.032 -4.148 1.00 88.06 113 SER A CA 1
ATOM 883 C C . SER A 1 113 ? 3.000 5.867 -3.800 1.00 88.06 113 SER A C 1
ATOM 885 O O . SER A 1 113 ? 3.136 4.779 -4.363 1.00 88.06 113 SER A O 1
ATOM 887 N N . PHE A 1 114 ? 2.055 6.107 -2.891 1.00 89.12 114 PHE A N 1
ATOM 888 C CA . PHE A 1 114 ? 1.085 5.110 -2.465 1.00 89.12 114 PHE A CA 1
ATOM 889 C C . PHE A 1 114 ? 0.146 4.699 -3.607 1.00 89.12 114 PHE A C 1
ATOM 891 O O . PHE A 1 114 ? -0.050 3.508 -3.829 1.00 89.12 114 PHE A O 1
ATOM 898 N N . ASP A 1 115 ? -0.358 5.647 -4.399 1.00 88.94 115 ASP A N 1
ATOM 899 C CA . ASP A 1 115 ? -1.229 5.362 -5.545 1.00 88.94 115 ASP A CA 1
ATOM 900 C C . ASP A 1 115 ? -0.523 4.465 -6.583 1.00 88.94 115 ASP A C 1
ATOM 902 O O . ASP A 1 115 ? -1.119 3.530 -7.124 1.00 88.94 115 ASP A O 1
ATOM 906 N N . PHE A 1 116 ? 0.772 4.690 -6.839 1.00 89.94 116 PHE A N 1
ATOM 907 C CA . PHE A 1 116 ? 1.571 3.807 -7.696 1.00 89.94 116 PHE A CA 1
ATOM 908 C C . PHE A 1 116 ? 1.846 2.439 -7.063 1.00 89.94 116 PHE A C 1
ATOM 910 O O . PHE A 1 116 ? 1.859 1.436 -7.777 1.00 89.94 116 PHE A O 1
ATOM 917 N N . LEU A 1 117 ? 2.025 2.372 -5.743 1.00 90.69 117 LEU A N 1
ATOM 918 C CA . LEU A 1 117 ? 2.170 1.109 -5.019 1.00 90.69 117 LEU A CA 1
ATOM 919 C C . LEU A 1 117 ? 0.883 0.270 -5.089 1.00 90.69 117 LEU A C 1
ATOM 921 O O . LEU A 1 117 ? 0.941 -0.934 -5.324 1.00 90.69 117 LEU A O 1
ATOM 925 N N . VAL A 1 118 ? -0.286 0.899 -4.974 1.00 90.94 118 VAL A N 1
ATOM 926 C CA . VAL A 1 118 ? -1.591 0.251 -5.178 1.00 90.94 118 VAL A CA 1
ATOM 927 C C . VAL A 1 118 ? -1.705 -0.271 -6.613 1.00 90.94 118 VAL A C 1
ATOM 929 O O . VAL A 1 118 ? -1.976 -1.455 -6.803 1.00 90.94 118 VAL A O 1
ATOM 932 N N . LYS A 1 119 ? -1.387 0.555 -7.623 1.00 90.00 119 LYS A N 1
ATOM 933 C CA . LYS A 1 119 ? -1.360 0.129 -9.038 1.00 90.00 119 LYS A CA 1
ATOM 934 C C . LYS A 1 119 ? -0.414 -1.054 -9.273 1.00 90.00 119 LYS A C 1
ATOM 936 O O . LYS A 1 119 ? -0.716 -1.921 -10.087 1.00 90.00 119 LYS A O 1
ATOM 941 N N . TYR A 1 120 ? 0.719 -1.118 -8.570 1.00 91.69 120 TYR A N 1
ATOM 942 C CA . TYR A 1 120 ? 1.619 -2.276 -8.584 1.00 91.69 120 TYR A CA 1
ATOM 943 C C . TYR A 1 120 ? 0.929 -3.533 -8.036 1.00 91.69 120 TYR A C 1
ATOM 945 O O . TYR A 1 120 ? 0.950 -4.574 -8.697 1.00 91.69 120 TYR A O 1
ATOM 953 N N . LEU A 1 121 ? 0.277 -3.442 -6.874 1.00 90.38 121 LEU A N 1
ATOM 954 C CA . LEU A 1 121 ? -0.406 -4.573 -6.237 1.00 90.38 121 LEU A CA 1
ATOM 955 C C . LEU A 1 121 ? -1.606 -5.084 -7.055 1.00 90.38 121 LEU A C 1
ATOM 957 O O . LEU A 1 121 ? -1.868 -6.286 -7.081 1.00 90.38 121 LEU A O 1
ATOM 961 N N . GLU A 1 122 ? -2.279 -4.208 -7.798 1.00 90.62 122 GLU A N 1
ATOM 962 C CA . GLU A 1 122 ? -3.362 -4.569 -8.725 1.00 90.62 122 GLU A CA 1
ATOM 963 C C . GLU A 1 122 ? -2.882 -5.390 -9.936 1.00 90.62 122 GLU A C 1
ATOM 965 O O . GLU A 1 122 ? -3.685 -6.042 -10.604 1.00 90.62 122 GLU A O 1
ATOM 970 N N . THR A 1 123 ? -1.576 -5.406 -10.236 1.00 88.56 123 THR A N 1
ATOM 971 C CA . THR A 1 123 ? -1.034 -6.212 -11.349 1.00 88.56 123 THR A CA 1
ATOM 972 C C . THR A 1 123 ? -0.976 -7.710 -11.047 1.00 88.56 123 THR A C 1
ATOM 974 O O . THR A 1 123 ? -0.719 -8.504 -11.958 1.00 88.56 123 THR A O 1
ATOM 977 N N . PHE A 1 124 ? -1.165 -8.120 -9.791 1.00 87.75 124 PHE A N 1
ATOM 978 C CA . PHE A 1 124 ? -1.108 -9.523 -9.396 1.00 87.75 124 PHE A CA 1
ATOM 979 C C . PHE A 1 124 ? -2.471 -10.195 -9.550 1.00 87.75 124 PHE A C 1
ATOM 981 O O . PHE A 1 124 ? -3.470 -9.753 -8.988 1.00 87.75 124 PHE A O 1
ATOM 988 N N . SER A 1 125 ? -2.491 -11.313 -10.277 1.00 82.81 125 SER A N 1
ATOM 989 C CA . SER A 1 125 ? -3.639 -12.220 -10.310 1.00 82.81 125 SER A CA 1
ATOM 990 C C . SER A 1 125 ? -3.482 -13.292 -9.234 1.00 82.81 125 SER A C 1
ATOM 992 O O . SER A 1 125 ? -2.381 -13.801 -9.032 1.00 82.81 125 SER A O 1
ATOM 994 N N . GLY A 1 126 ? -4.582 -13.685 -8.587 1.00 73.06 126 GLY A N 1
ATOM 995 C CA . GLY A 1 126 ? -4.586 -14.758 -7.583 1.00 73.06 126 GLY A CA 1
ATOM 996 C C . GLY A 1 126 ? -4.198 -16.140 -8.125 1.00 7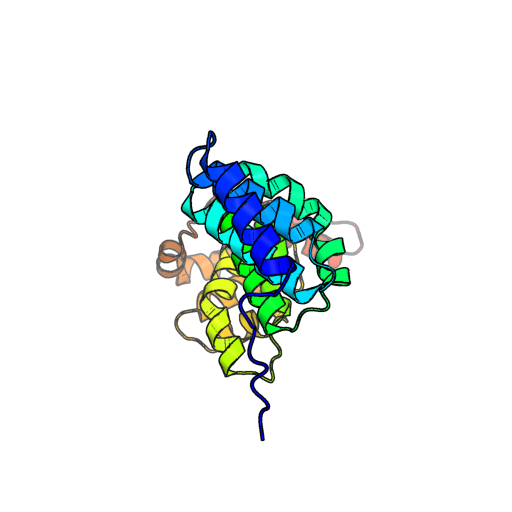3.06 126 GLY A C 1
ATOM 997 O O . GLY A 1 126 ? -3.846 -17.018 -7.341 1.00 73.06 126 GLY A O 1
ATOM 998 N N . ASP A 1 127 ? -4.214 -16.318 -9.448 1.00 76.25 127 ASP A N 1
ATOM 999 C CA . ASP A 1 127 ? -3.829 -17.569 -10.112 1.00 76.25 127 ASP A CA 1
ATOM 1000 C C . ASP A 1 127 ? -2.301 -17.743 -10.236 1.00 76.25 127 ASP A C 1
ATOM 1002 O O . ASP A 1 127 ? -1.818 -18.861 -10.421 1.00 76.25 127 ASP A O 1
ATOM 1006 N N . ASP A 1 128 ? -1.525 -16.659 -10.117 1.00 79.56 128 ASP A N 1
ATOM 1007 C CA . ASP A 1 128 ? -0.062 -16.669 -10.226 1.00 79.56 128 ASP A CA 1
ATOM 1008 C C . ASP A 1 128 ? 0.584 -16.585 -8.837 1.00 79.56 128 ASP A C 1
ATOM 1010 O O . ASP A 1 128 ? 1.040 -15.535 -8.383 1.00 79.56 128 ASP A O 1
ATOM 1014 N N . VAL A 1 129 ? 0.590 -17.724 -8.140 1.00 77.25 129 VAL A N 1
ATOM 1015 C CA . VAL A 1 129 ? 1.073 -17.836 -6.753 1.00 77.25 129 VAL A CA 1
ATOM 1016 C C . VAL A 1 129 ? 2.536 -17.403 -6.609 1.00 77.25 129 VAL A C 1
ATOM 1018 O O . VAL A 1 129 ? 2.891 -16.816 -5.590 1.00 77.25 129 VAL A O 1
ATOM 1021 N N . LEU A 1 130 ? 3.379 -17.666 -7.616 1.00 77.62 130 LEU A N 1
ATOM 1022 C CA . LEU A 1 130 ? 4.793 -17.281 -7.583 1.00 77.62 130 LEU A CA 1
ATOM 1023 C C . LEU A 1 130 ? 4.951 -15.765 -7.682 1.00 77.62 130 LEU A C 1
ATOM 1025 O O . LEU A 1 130 ? 5.666 -15.183 -6.875 1.00 77.62 130 LEU A O 1
ATOM 1029 N N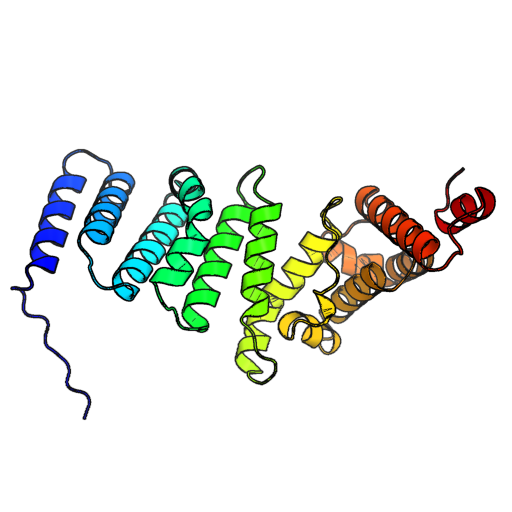 . ALA A 1 131 ? 4.243 -15.119 -8.612 1.00 77.00 131 ALA A N 1
ATOM 1030 C CA . ALA A 1 131 ? 4.248 -13.665 -8.692 1.00 77.00 131 ALA A CA 1
ATOM 1031 C C . ALA A 1 131 ? 3.678 -13.030 -7.417 1.00 77.00 131 ALA A C 1
ATOM 1033 O O . ALA A 1 131 ? 4.235 -12.069 -6.903 1.00 77.00 131 ALA A O 1
ATOM 1034 N N . VAL A 1 132 ? 2.579 -13.566 -6.884 1.00 78.31 132 VAL A N 1
ATOM 1035 C CA . VAL A 1 132 ? 1.966 -13.059 -5.651 1.00 78.31 132 VAL A CA 1
ATOM 1036 C C . VAL A 1 132 ? 2.966 -13.100 -4.486 1.00 78.31 132 VAL A C 1
ATOM 1038 O O . VAL A 1 132 ? 3.071 -12.114 -3.759 1.00 78.31 132 VAL A O 1
ATOM 1041 N N . ASP A 1 133 ? 3.770 -14.161 -4.355 1.00 82.88 133 ASP A N 1
ATOM 1042 C CA . ASP A 1 133 ? 4.805 -14.271 -3.315 1.00 82.88 133 ASP A CA 1
ATOM 1043 C C . ASP A 1 133 ? 5.882 -13.168 -3.418 1.00 82.88 133 ASP A C 1
ATOM 1045 O O . ASP A 1 133 ? 6.274 -12.605 -2.394 1.00 82.88 133 ASP A O 1
ATOM 1049 N N . GLU A 1 134 ? 6.281 -12.773 -4.636 1.00 83.19 134 GLU A N 1
ATOM 1050 C CA . GLU A 1 134 ? 7.226 -11.662 -4.875 1.00 83.19 134 GLU A CA 1
ATOM 1051 C C . GLU A 1 134 ? 6.704 -10.320 -4.330 1.00 83.19 134 GLU A C 1
ATOM 1053 O O . GLU A 1 134 ? 7.480 -9.481 -3.878 1.00 83.19 134 GLU A O 1
ATOM 1058 N N . GLY A 1 135 ? 5.383 -10.117 -4.344 1.00 85.94 135 GLY A N 1
ATOM 1059 C CA . GLY A 1 135 ? 4.738 -8.878 -3.908 1.00 85.94 135 GLY A CA 1
ATOM 1060 C C . GLY A 1 135 ? 4.542 -8.741 -2.395 1.00 85.94 135 GLY A C 1
ATOM 1061 O O . GLY A 1 135 ? 4.006 -7.725 -1.954 1.00 85.94 135 GLY A O 1
ATOM 1062 N N . LYS A 1 136 ? 4.933 -9.731 -1.576 1.00 89.31 136 LYS A N 1
ATOM 1063 C CA . LYS A 1 136 ? 4.641 -9.747 -0.127 1.00 89.31 136 LYS A CA 1
ATOM 1064 C C . LYS A 1 136 ? 5.212 -8.558 0.632 1.00 89.31 136 LYS A C 1
ATOM 1066 O O . LYS A 1 136 ? 4.521 -7.969 1.461 1.00 89.31 136 LYS A O 1
ATOM 1071 N N . GLU A 1 137 ? 6.473 -8.219 0.383 1.00 90.44 137 GLU A N 1
ATOM 1072 C CA . GLU A 1 137 ? 7.133 -7.129 1.110 1.00 90.44 137 GLU A CA 1
ATOM 1073 C C . GLU A 1 137 ? 6.503 -5.776 0.771 1.00 90.44 137 GLU A C 1
ATOM 1075 O O . GLU A 1 137 ? 6.228 -4.972 1.663 1.00 90.44 137 GLU A O 1
ATOM 1080 N N . GLU A 1 138 ? 6.174 -5.570 -0.502 1.00 92.00 138 GLU A N 1
ATOM 1081 C CA . GLU A 1 138 ? 5.504 -4.360 -0.977 1.00 92.00 138 GLU A CA 1
ATOM 1082 C C . GLU A 1 138 ? 4.037 -4.292 -0.522 1.00 92.00 138 GLU A C 1
ATOM 1084 O O . GLU A 1 138 ? 3.540 -3.215 -0.199 1.00 92.00 138 GLU A O 1
ATOM 1089 N N . ALA A 1 139 ? 3.351 -5.431 -0.387 1.00 91.88 139 ALA A N 1
ATOM 1090 C CA . ALA A 1 139 ? 2.020 -5.492 0.214 1.00 91.88 139 ALA A CA 1
ATOM 1091 C C . ALA A 1 139 ? 2.055 -5.064 1.690 1.00 91.88 139 ALA A C 1
ATOM 1093 O O . ALA A 1 139 ? 1.243 -4.249 2.126 1.00 91.88 139 ALA A O 1
ATOM 1094 N N . VAL A 1 140 ? 3.033 -5.551 2.458 1.00 91.88 140 VAL A N 1
ATOM 1095 C CA . VAL A 1 140 ? 3.242 -5.147 3.859 1.00 91.88 140 VAL A CA 1
ATOM 1096 C C . VAL A 1 140 ? 3.554 -3.657 3.952 1.00 91.88 140 VAL A C 1
ATOM 1098 O O . VAL A 1 140 ? 2.987 -2.961 4.797 1.00 91.88 140 VAL A O 1
ATOM 1101 N N . ARG A 1 141 ? 4.410 -3.148 3.062 1.00 91.44 141 ARG A N 1
ATOM 1102 C CA . ARG A 1 141 ? 4.701 -1.717 2.953 1.00 91.44 141 ARG A CA 1
ATOM 1103 C C . ARG A 1 141 ? 3.431 -0.908 2.694 1.00 91.44 141 ARG A C 1
ATOM 1105 O O . ARG A 1 141 ? 3.219 0.077 3.396 1.00 91.44 141 ARG A O 1
ATOM 1112 N N . ALA A 1 142 ? 2.580 -1.331 1.760 1.00 91.69 142 ALA A N 1
ATOM 1113 C CA . ALA A 1 142 ? 1.322 -0.648 1.472 1.00 91.69 142 ALA A CA 1
ATOM 1114 C C . ALA A 1 142 ? 0.427 -0.580 2.715 1.00 91.69 142 ALA A C 1
ATOM 1116 O O . ALA A 1 142 ? -0.091 0.484 3.041 1.00 91.69 142 ALA A O 1
ATOM 1117 N N . VAL A 1 143 ? 0.305 -1.669 3.481 1.00 91.00 143 VAL A N 1
ATOM 1118 C CA . VAL A 1 143 ? -0.465 -1.640 4.735 1.00 91.00 143 VAL A CA 1
ATOM 1119 C C . VAL A 1 143 ? 0.128 -0.656 5.745 1.00 91.00 143 VAL A C 1
ATOM 1121 O O . VAL A 1 143 ? -0.612 0.108 6.363 1.00 91.00 143 VAL A O 1
ATOM 1124 N N . ILE A 1 144 ? 1.451 -0.640 5.914 1.00 89.75 144 ILE A N 1
ATOM 1125 C CA . ILE A 1 144 ? 2.120 0.264 6.860 1.00 89.75 144 ILE A CA 1
ATOM 1126 C C . ILE A 1 144 ? 1.936 1.729 6.443 1.00 89.75 144 ILE A C 1
ATOM 1128 O O . ILE A 1 144 ? 1.595 2.558 7.287 1.00 89.75 144 ILE A O 1
ATOM 1132 N N . GLU A 1 145 ? 2.145 2.054 5.164 1.00 89.31 145 GLU A N 1
ATOM 1133 C CA . GLU A 1 145 ? 1.959 3.409 4.627 1.00 89.31 145 GLU A CA 1
ATOM 1134 C C . GLU A 1 145 ? 0.500 3.855 4.755 1.00 89.31 145 GLU A C 1
ATOM 1136 O O . GLU A 1 145 ? 0.239 4.947 5.263 1.00 89.31 145 GLU A O 1
ATOM 1141 N N . PHE A 1 146 ? -0.448 2.975 4.419 1.00 89.62 146 PHE A N 1
ATOM 1142 C CA . PHE A 1 146 ? -1.872 3.226 4.598 1.00 89.62 146 PHE A CA 1
ATOM 1143 C C . PHE A 1 146 ? -2.205 3.536 6.054 1.00 89.62 146 PHE A C 1
ATOM 1145 O O . PHE A 1 146 ? -2.858 4.534 6.335 1.00 89.62 146 PHE A O 1
ATOM 1152 N N . VAL A 1 147 ? -1.768 2.706 7.002 1.00 87.88 147 VAL A N 1
ATOM 1153 C CA . VAL A 1 147 ? -2.091 2.886 8.423 1.00 87.88 147 VAL A CA 1
ATOM 1154 C C . VAL A 1 147 ? -1.498 4.194 8.959 1.00 87.88 147 VAL A C 1
ATOM 1156 O O . VAL A 1 147 ? -2.194 4.918 9.668 1.00 87.88 147 VAL A O 1
ATOM 1159 N N . LYS A 1 148 ? -0.265 4.543 8.568 1.00 85.81 148 LYS A N 1
ATOM 1160 C CA . LYS A 1 148 ? 0.421 5.773 8.999 1.00 85.81 148 LYS A CA 1
ATOM 1161 C C . LYS A 1 148 ? -0.143 7.055 8.391 1.00 85.81 148 LYS A C 1
ATOM 1163 O O . LYS A 1 148 ? -0.055 8.104 9.025 1.00 85.81 148 LYS A O 1
ATOM 1168 N N . ALA A 1 149 ? -0.690 7.001 7.180 1.00 85.38 149 ALA A N 1
ATOM 1169 C CA . ALA A 1 149 ? -1.195 8.188 6.505 1.00 85.38 149 ALA A CA 1
ATOM 1170 C C . ALA A 1 149 ? -2.534 8.653 7.120 1.00 85.38 149 ALA A C 1
ATOM 1172 O O . ALA A 1 149 ? -3.525 7.915 7.053 1.00 85.38 149 ALA A O 1
ATOM 1173 N N . PRO A 1 150 ? -2.608 9.864 7.706 1.00 80.44 150 PRO A N 1
ATOM 1174 C CA . PRO A 1 150 ? -3.792 10.328 8.436 1.00 80.44 150 PRO A CA 1
ATOM 1175 C C . PRO A 1 150 ? -4.993 10.634 7.529 1.00 80.44 150 PRO A C 1
ATOM 1177 O O . PRO A 1 150 ? -6.131 10.621 7.992 1.00 80.44 150 PRO A O 1
ATOM 1180 N N . ASP A 1 151 ? -4.748 10.906 6.250 1.00 81.62 151 ASP A N 1
ATOM 1181 C CA . ASP A 1 151 ? -5.715 11.373 5.255 1.00 81.62 151 ASP A CA 1
ATOM 1182 C C . ASP A 1 151 ? -6.060 10.325 4.180 1.00 81.62 151 ASP A C 1
ATOM 1184 O O . ASP A 1 151 ? -6.912 10.570 3.325 1.00 81.62 151 ASP A O 1
ATOM 1188 N N . MET A 1 152 ? -5.446 9.138 4.228 1.00 82.75 152 MET A N 1
ATOM 1189 C CA . MET A 1 152 ? -5.737 8.048 3.292 1.00 82.75 152 MET A CA 1
ATOM 1190 C C . MET A 1 152 ? -6.838 7.131 3.825 1.00 82.75 152 MET A C 1
ATOM 1192 O O . MET A 1 152 ? -6.643 6.417 4.806 1.00 82.75 152 MET A O 1
ATOM 1196 N N . PHE A 1 153 ? -7.981 7.081 3.146 1.00 79.31 153 PHE A N 1
ATOM 1197 C CA . PHE A 1 153 ? -9.083 6.169 3.461 1.00 79.31 153 PHE A CA 1
ATOM 1198 C C . PHE A 1 153 ? -9.481 5.419 2.184 1.00 79.31 153 PHE A C 1
ATOM 1200 O O . PHE A 1 153 ? -10.244 5.935 1.374 1.00 79.31 153 PHE A O 1
ATOM 1207 N N . GLN A 1 154 ? -8.927 4.222 1.983 1.00 74.94 154 GLN A N 1
ATOM 1208 C CA . GLN A 1 154 ? -9.166 3.371 0.816 1.00 74.94 154 GLN A CA 1
ATOM 1209 C C . GLN A 1 154 ? -9.658 2.003 1.292 1.00 74.94 154 GLN A C 1
ATOM 1211 O O . GLN A 1 154 ? -9.035 1.395 2.159 1.00 74.94 154 GLN A O 1
ATOM 1216 N N . GLY A 1 155 ? -10.799 1.554 0.761 1.00 71.44 155 GLY A N 1
ATOM 1217 C CA . GLY A 1 155 ? -11.511 0.360 1.238 1.00 71.44 155 GLY A CA 1
ATOM 1218 C C . GLY A 1 155 ? -11.062 -0.959 0.610 1.00 71.44 155 GLY A C 1
ATOM 1219 O O . GLY A 1 155 ? -11.153 -2.000 1.254 1.00 71.44 155 GLY A O 1
ATOM 1220 N N . ASP A 1 156 ? -10.530 -0.913 -0.610 1.00 80.69 156 ASP A N 1
ATOM 1221 C CA . ASP A 1 156 ? -10.442 -2.102 -1.473 1.00 80.69 156 ASP A CA 1
ATOM 1222 C C . ASP A 1 156 ? -9.106 -2.861 -1.342 1.00 80.69 156 ASP A C 1
ATOM 1224 O O . ASP A 1 156 ? -8.809 -3.778 -2.104 1.00 80.69 156 ASP A O 1
ATOM 1228 N N . LEU A 1 157 ? -8.274 -2.493 -0.360 1.00 86.12 157 LEU A N 1
ATOM 1229 C CA . LEU A 1 157 ? -6.947 -3.088 -0.161 1.00 86.12 157 LEU A CA 1
ATOM 1230 C C . LEU A 1 157 ? -7.016 -4.562 0.276 1.00 86.12 157 LEU A C 1
ATOM 1232 O O . LEU A 1 157 ? -6.126 -5.339 -0.056 1.00 86.12 157 LEU A O 1
ATOM 1236 N N . LEU A 1 158 ? -8.054 -4.970 1.017 1.00 87.50 158 LEU A N 1
ATOM 1237 C CA . LEU A 1 158 ? -8.175 -6.350 1.522 1.00 87.50 158 LEU A CA 1
ATOM 1238 C C . LEU A 1 158 ? -8.381 -7.381 0.412 1.00 87.50 158 LEU A C 1
ATOM 1240 O O . LEU A 1 158 ? -7.939 -8.520 0.557 1.00 87.50 158 LEU A O 1
ATOM 1244 N N . ASP A 1 159 ? -9.034 -6.981 -0.677 1.00 86.06 159 ASP A N 1
ATOM 1245 C CA . ASP A 1 159 ? -9.413 -7.883 -1.764 1.00 86.06 159 ASP A CA 1
ATOM 1246 C C . ASP A 1 159 ? -8.254 -8.146 -2.740 1.00 86.06 159 ASP A C 1
ATOM 1248 O O . ASP A 1 159 ? -8.327 -9.045 -3.581 1.00 86.06 159 ASP A O 1
ATOM 1252 N N . MET A 1 160 ? -7.152 -7.398 -2.620 1.00 89.31 160 MET A N 1
ATOM 1253 C CA . MET A 1 160 ? -5.977 -7.567 -3.470 1.00 89.31 160 MET A CA 1
ATOM 1254 C C . MET A 1 160 ? -5.265 -8.893 -3.159 1.00 89.31 160 MET A C 1
ATOM 1256 O O . MET A 1 160 ? -4.872 -9.110 -2.008 1.00 89.31 160 MET A O 1
ATOM 1260 N N . PRO A 1 161 ? -4.991 -9.762 -4.156 1.00 89.94 161 PRO A N 1
ATOM 1261 C CA . PRO A 1 161 ? -4.365 -11.068 -3.919 1.00 89.94 161 PRO A CA 1
ATOM 1262 C C . PRO A 1 161 ? -3.031 -10.987 -3.166 1.00 89.94 161 PRO A C 1
ATOM 1264 O O . PRO A 1 161 ? -2.766 -11.793 -2.272 1.00 89.94 161 PRO A O 1
ATOM 1267 N N . ALA A 1 162 ? -2.222 -9.971 -3.483 1.00 88.75 162 ALA A N 1
ATOM 1268 C CA . ALA A 1 162 ? -0.934 -9.720 -2.844 1.00 88.75 162 ALA A CA 1
ATOM 1269 C C . ALA A 1 162 ? -1.048 -9.343 -1.354 1.00 88.75 162 ALA A C 1
ATOM 1271 O O . ALA A 1 162 ? -0.120 -9.612 -0.592 1.00 88.75 162 ALA A O 1
ATOM 1272 N N . ILE A 1 163 ? -2.181 -8.779 -0.923 1.00 89.56 163 ILE A N 1
ATOM 1273 C CA . ILE A 1 163 ? -2.463 -8.440 0.479 1.00 89.56 163 ILE A CA 1
ATOM 1274 C C . ILE A 1 163 ? -3.170 -9.606 1.180 1.00 89.56 163 ILE A C 1
ATOM 1276 O O . ILE A 1 163 ? -2.796 -9.971 2.293 1.00 89.56 163 ILE A O 1
ATOM 1280 N N . ALA A 1 164 ? -4.142 -10.244 0.526 1.00 90.75 164 ALA A N 1
ATOM 1281 C CA . ALA A 1 164 ? -4.910 -11.355 1.090 1.00 90.75 164 ALA A CA 1
ATOM 1282 C C . ALA A 1 164 ? -4.029 -12.551 1.498 1.00 90.75 164 ALA A C 1
ATOM 1284 O O . ALA A 1 164 ? -4.293 -13.220 2.498 1.00 90.75 164 ALA A O 1
ATOM 1285 N N . GLN A 1 165 ? -2.936 -12.812 0.773 1.00 90.00 165 GLN A N 1
ATOM 1286 C CA . GLN A 1 165 ? -1.983 -13.866 1.142 1.00 90.00 165 GLN A CA 1
ATOM 1287 C C . GLN A 1 165 ? -1.309 -13.649 2.508 1.00 90.00 165 GLN A C 1
ATOM 1289 O O . GLN A 1 165 ? -0.891 -14.627 3.131 1.00 90.00 165 GLN A O 1
ATOM 1294 N N . LEU A 1 166 ? -1.211 -12.401 2.989 1.00 90.81 166 LEU A N 1
ATOM 1295 C CA . LEU A 1 166 ? -0.534 -12.072 4.246 1.00 90.81 166 LEU A CA 1
ATOM 1296 C C . LEU A 1 166 ? -1.250 -12.701 5.448 1.00 90.81 166 LEU A C 1
ATOM 1298 O O . LEU A 1 166 ? -0.609 -12.981 6.455 1.00 90.81 166 LEU A O 1
ATOM 1302 N N . GLU A 1 167 ? -2.550 -12.995 5.329 1.00 91.06 167 GLU A N 1
ATOM 1303 C CA . GLU A 1 167 ? -3.324 -13.711 6.350 1.00 91.06 167 GLU A CA 1
ATOM 1304 C C . GLU A 1 167 ? -2.758 -15.107 6.648 1.00 91.06 167 GLU A C 1
ATOM 1306 O O . GLU A 1 167 ? -2.846 -15.593 7.775 1.00 91.06 167 GLU A O 1
ATOM 1311 N N . ARG A 1 168 ? -2.167 -15.760 5.641 1.00 87.50 168 ARG A N 1
ATOM 1312 C CA . ARG A 1 168 ? -1.641 -17.130 5.742 1.00 87.50 168 ARG A CA 1
ATOM 1313 C C . ARG A 1 168 ? -0.182 -17.175 6.193 1.00 87.50 168 ARG A C 1
ATOM 1315 O O . ARG A 1 168 ? 0.325 -18.255 6.487 1.00 87.50 168 ARG A O 1
ATOM 1322 N N . ASP A 1 169 ? 0.491 -16.029 6.235 1.00 87.44 169 ASP A N 1
ATOM 1323 C CA . ASP A 1 169 ? 1.896 -15.921 6.607 1.00 87.44 169 ASP A CA 1
ATOM 1324 C C . ASP A 1 169 ? 2.020 -15.542 8.085 1.00 87.44 169 ASP A C 1
ATOM 1326 O O . ASP A 1 169 ? 1.622 -14.454 8.490 1.00 87.44 169 ASP A O 1
ATOM 1330 N N . ALA A 1 170 ? 2.600 -16.415 8.910 1.00 86.88 170 ALA A N 1
ATOM 1331 C CA . ALA A 1 170 ? 2.710 -16.179 10.351 1.00 86.88 170 ALA A CA 1
ATOM 1332 C C . ALA A 1 170 ? 3.464 -14.881 10.707 1.00 86.88 170 ALA A C 1
ATOM 1334 O O . ALA A 1 170 ? 3.206 -14.295 11.758 1.00 86.88 170 ALA A O 1
ATOM 1335 N N . LYS A 1 171 ? 4.376 -14.414 9.842 1.00 87.88 171 LYS A N 1
ATOM 1336 C CA . LYS A 1 171 ? 5.141 -13.178 10.053 1.00 87.88 171 LYS A CA 1
ATOM 1337 C C . LYS A 1 171 ? 4.303 -11.926 9.781 1.00 87.88 171 LYS A C 1
ATOM 1339 O O . LYS A 1 171 ? 4.479 -10.913 10.462 1.00 87.88 171 LYS A O 1
ATOM 1344 N N . TYR A 1 172 ? 3.413 -11.989 8.792 1.00 89.75 172 TYR A N 1
ATOM 1345 C CA . TYR A 1 172 ? 2.652 -10.837 8.296 1.00 89.75 172 TYR A CA 1
ATOM 1346 C C . TYR A 1 172 ? 1.165 -10.862 8.671 1.00 89.75 172 TYR A C 1
ATOM 1348 O O . TYR A 1 172 ? 0.494 -9.837 8.555 1.00 89.75 172 TYR A O 1
ATOM 1356 N N . ALA A 1 173 ? 0.661 -11.972 9.210 1.00 90.25 173 ALA A N 1
ATOM 1357 C CA . ALA A 1 173 ? -0.713 -12.112 9.677 1.00 90.25 173 ALA A CA 1
ATOM 1358 C C . ALA A 1 173 ? -1.143 -11.003 10.659 1.00 90.25 173 ALA A C 1
ATOM 1360 O O . ALA A 1 173 ? -2.250 -10.488 10.491 1.00 90.25 173 ALA A O 1
ATOM 1361 N N . PRO A 1 174 ? -0.305 -10.538 11.615 1.00 90.69 174 PRO A N 1
ATOM 1362 C CA . PRO A 1 174 ? -0.667 -9.401 12.465 1.00 90.69 174 PRO A CA 1
ATOM 1363 C C . PRO A 1 174 ? -0.881 -8.097 11.679 1.00 90.69 174 PRO A C 1
ATOM 1365 O O . PRO A 1 174 ? -1.761 -7.310 12.015 1.00 90.69 174 PRO A O 1
ATOM 1368 N N . ILE A 1 175 ? -0.121 -7.872 10.603 1.00 90.94 175 ILE A N 1
ATOM 1369 C CA . ILE A 1 175 ? -0.262 -6.684 9.748 1.00 90.94 175 ILE A CA 1
ATOM 1370 C C . ILE A 1 175 ? -1.563 -6.753 8.942 1.00 90.94 175 ILE A C 1
ATOM 1372 O O . ILE A 1 175 ? -2.298 -5.770 8.860 1.00 90.94 175 ILE A O 1
ATOM 1376 N N . TYR A 1 176 ? -1.901 -7.930 8.415 1.00 92.00 176 TYR A N 1
ATOM 1377 C CA . TYR A 1 176 ? -3.185 -8.144 7.750 1.00 92.00 176 TYR A CA 1
ATOM 1378 C C . TYR A 1 176 ? -4.373 -7.971 8.711 1.00 92.00 176 TYR A C 1
ATOM 1380 O O . TYR A 1 176 ? -5.361 -7.314 8.381 1.00 92.00 176 TYR A O 1
ATOM 1388 N N . GLN A 1 177 ? -4.271 -8.507 9.931 1.00 91.25 177 GLN A N 1
ATOM 1389 C CA . GLN A 1 177 ? -5.289 -8.318 10.967 1.00 91.25 177 GLN A CA 1
ATOM 1390 C C . GLN A 1 177 ? -5.466 -6.842 11.327 1.00 91.25 177 GLN A C 1
ATOM 1392 O O . GLN A 1 177 ? -6.603 -6.388 11.460 1.00 91.25 177 GLN A O 1
ATOM 1397 N N . LEU A 1 178 ? -4.372 -6.082 11.420 1.00 91.12 178 LEU A N 1
ATOM 1398 C CA . LEU A 1 178 ? -4.425 -4.641 11.638 1.00 91.12 178 LEU A CA 1
ATOM 1399 C C . LEU A 1 178 ? -5.193 -3.930 10.516 1.00 91.12 178 LEU A C 1
ATOM 1401 O O . LEU A 1 178 ? -6.106 -3.160 10.807 1.00 91.12 178 LEU A O 1
ATOM 1405 N N . LEU A 1 179 ? -4.888 -4.226 9.247 1.00 91.31 179 LEU A N 1
ATOM 1406 C CA . LEU A 1 179 ? -5.626 -3.671 8.107 1.00 91.31 179 LEU A CA 1
ATOM 1407 C C . LEU A 1 179 ? -7.123 -3.999 8.197 1.00 91.31 179 LEU A C 1
ATOM 1409 O O . LEU A 1 179 ? -7.972 -3.123 8.039 1.00 91.31 179 LEU A O 1
ATOM 1413 N N . LYS A 1 180 ? -7.455 -5.255 8.507 1.00 91.62 180 LYS A N 1
ATOM 1414 C CA . LYS A 1 180 ? -8.840 -5.707 8.668 1.00 91.62 180 LYS A CA 1
ATOM 1415 C C . LYS A 1 180 ? -9.565 -4.950 9.778 1.00 91.62 180 LYS A C 1
ATOM 1417 O O . LYS A 1 180 ? -10.732 -4.603 9.606 1.00 91.62 180 LYS A O 1
ATOM 1422 N N . ILE A 1 181 ? -8.897 -4.667 10.897 1.00 91.12 181 ILE A N 1
ATOM 1423 C CA . ILE A 1 181 ? -9.452 -3.844 11.980 1.00 91.12 181 ILE A CA 1
ATOM 1424 C C . ILE A 1 181 ? -9.725 -2.426 11.479 1.00 91.12 181 ILE A C 1
ATOM 1426 O O . ILE A 1 181 ? -10.838 -1.940 11.659 1.00 91.12 181 ILE A O 1
ATOM 1430 N N . PHE A 1 182 ? -8.762 -1.803 10.798 1.00 88.50 182 PHE A N 1
ATOM 1431 C CA . PHE A 1 182 ? -8.917 -0.451 10.256 1.00 88.50 182 PHE A CA 1
ATOM 1432 C C . PHE A 1 182 ? -10.062 -0.337 9.245 1.00 88.50 182 PHE A C 1
ATOM 1434 O O . PHE A 1 182 ? -10.685 0.711 9.161 1.00 88.50 182 PHE A O 1
ATOM 1441 N N . LEU A 1 183 ? -10.363 -1.388 8.484 1.00 88.31 183 LEU A N 1
ATOM 1442 C CA . LEU A 1 183 ? -11.395 -1.326 7.445 1.00 88.31 183 LEU A CA 1
ATOM 1443 C C . LEU A 1 183 ? -12.771 -1.832 7.891 1.00 88.31 183 LEU A C 1
ATOM 1445 O O . LEU A 1 183 ? -13.771 -1.498 7.260 1.00 88.31 183 LEU A O 1
ATOM 1449 N N . THR A 1 184 ? -12.849 -2.644 8.951 1.00 87.50 184 THR A N 1
ATOM 1450 C CA . THR A 1 184 ? -14.098 -3.348 9.313 1.00 87.50 184 THR A CA 1
ATOM 1451 C C . THR A 1 184 ? -14.514 -3.225 10.777 1.00 87.50 184 THR A C 1
ATOM 1453 O O . THR A 1 184 ? -15.599 -3.688 11.135 1.00 87.50 184 THR A O 1
ATOM 1456 N N . LYS A 1 185 ? -13.667 -2.665 11.648 1.00 89.25 185 LYS A N 1
ATOM 1457 C CA . LYS A 1 185 ? -13.895 -2.602 13.100 1.00 89.25 185 LYS A CA 1
ATOM 1458 C C . LYS A 1 185 ? -13.756 -1.173 13.631 1.00 89.25 185 LYS A C 1
ATOM 1460 O O . LYS A 1 185 ? -13.394 -0.248 12.913 1.00 89.25 185 LYS A O 1
ATOM 1465 N N . ARG A 1 186 ? -14.081 -1.010 14.916 1.00 86.50 186 ARG A N 1
ATOM 1466 C CA . ARG A 1 186 ? -14.032 0.261 15.654 1.00 86.50 186 ARG A CA 1
ATOM 1467 C C . ARG A 1 186 ? -12.787 0.365 16.533 1.00 86.50 186 ARG A C 1
ATOM 1469 O O . ARG A 1 186 ? -12.026 -0.593 16.671 1.00 86.50 186 ARG A O 1
ATOM 1476 N N . LEU A 1 187 ? -12.625 1.534 17.147 1.00 87.75 187 LEU A N 1
ATOM 1477 C CA . LEU A 1 187 ? -11.501 1.895 18.005 1.00 87.75 187 LEU A CA 1
ATOM 1478 C C . LEU A 1 187 ? -11.214 0.875 19.120 1.00 87.75 187 LEU A C 1
ATOM 1480 O O . LEU A 1 187 ? -10.051 0.533 19.308 1.00 87.75 187 LEU A O 1
ATOM 1484 N N . GLU A 1 188 ? -12.229 0.341 19.804 1.00 87.06 188 GLU A N 1
ATOM 1485 C CA . GLU A 1 188 ? -12.034 -0.659 20.872 1.00 87.06 188 GLU A CA 1
ATOM 1486 C C . GLU A 1 188 ? -11.250 -1.888 20.388 1.00 87.06 188 GLU A C 1
ATOM 1488 O O . GLU A 1 188 ? -10.245 -2.265 20.985 1.00 87.06 188 GLU A O 1
ATOM 1493 N N . ALA A 1 189 ? -11.629 -2.446 19.233 1.00 90.25 189 ALA A N 1
ATOM 1494 C CA . ALA A 1 189 ? -10.947 -3.605 18.657 1.00 90.25 189 ALA A CA 1
ATOM 1495 C C . ALA A 1 189 ? -9.479 -3.308 18.306 1.00 90.25 189 ALA A C 1
ATOM 1497 O O . ALA A 1 189 ? -8.630 -4.195 18.385 1.00 90.25 189 ALA A O 1
ATOM 1498 N N . TYR A 1 190 ? -9.170 -2.065 17.922 1.00 88.12 190 TYR A N 1
ATOM 1499 C CA . TYR A 1 190 ? -7.792 -1.631 17.702 1.00 88.12 190 TYR A CA 1
ATOM 1500 C C . TYR A 1 190 ? -7.002 -1.540 19.012 1.00 88.12 190 TYR A C 1
ATOM 1502 O O . TYR A 1 190 ? -5.860 -1.993 19.050 1.00 88.12 190 TYR A O 1
ATOM 1510 N N . LEU A 1 191 ? -7.590 -0.997 20.081 1.00 87.94 191 LEU A N 1
ATOM 1511 C CA . LEU A 1 191 ? -6.931 -0.897 21.389 1.00 87.94 191 LEU A CA 1
ATOM 1512 C C . LEU A 1 191 ? -6.614 -2.284 21.963 1.00 87.94 191 LEU A C 1
ATOM 1514 O O . LEU A 1 191 ? -5.481 -2.529 22.388 1.00 87.94 191 LEU A O 1
ATOM 1518 N N . ASP A 1 192 ? -7.569 -3.211 21.884 1.00 90.56 192 ASP A N 1
ATOM 1519 C CA . ASP A 1 192 ? -7.382 -4.602 22.302 1.00 90.56 192 ASP A CA 1
ATOM 1520 C C . ASP A 1 192 ? -6.262 -5.276 21.499 1.00 90.56 192 ASP A C 1
ATOM 1522 O O . ASP A 1 192 ? -5.346 -5.886 22.063 1.00 90.56 192 ASP A O 1
ATOM 1526 N N . PHE A 1 193 ? -6.279 -5.104 20.175 1.00 90.19 193 PHE A N 1
ATOM 1527 C CA . PHE A 1 193 ? -5.253 -5.645 19.291 1.00 90.19 193 PHE A CA 1
ATOM 1528 C C . PHE A 1 193 ? -3.867 -5.058 19.580 1.00 90.19 193 PHE A C 1
ATOM 1530 O O . PHE A 1 193 ? -2.887 -5.805 19.645 1.00 90.19 193 PHE A O 1
ATOM 1537 N N . TYR A 1 194 ? -3.779 -3.743 19.795 1.00 87.25 194 TYR A N 1
ATOM 1538 C CA . TYR A 1 194 ? -2.526 -3.060 20.097 1.00 87.25 194 TYR A CA 1
ATOM 1539 C C . TYR A 1 194 ? -1.942 -3.536 21.432 1.00 87.25 194 TYR A C 1
ATOM 1541 O O . TYR A 1 194 ? -0.744 -3.809 21.514 1.00 87.25 194 TYR A O 1
ATOM 1549 N N . SER A 1 195 ? -2.778 -3.711 22.462 1.00 87.44 195 SER A N 1
ATOM 1550 C CA . SER A 1 195 ? -2.332 -4.205 23.773 1.00 87.44 195 SER A CA 1
ATOM 1551 C C . SER A 1 195 ? -1.675 -5.590 23.680 1.00 87.44 195 SER A C 1
ATOM 1553 O O . SER A 1 195 ? -0.664 -5.844 24.334 1.00 87.44 195 SER A O 1
ATOM 1555 N N . SER A 1 196 ? -2.188 -6.442 22.787 1.00 89.19 196 SER A N 1
ATOM 1556 C CA . SER A 1 196 ? -1.711 -7.813 22.583 1.00 89.19 196 SER A CA 1
ATOM 1557 C C . SER A 1 196 ? -0.525 -7.923 21.611 1.00 89.19 196 SER A C 1
ATOM 1559 O O . SER A 1 196 ? 0.223 -8.895 21.681 1.00 89.19 196 SER A O 1
ATOM 1561 N N . ASN A 1 197 ? -0.328 -6.948 20.711 1.00 87.31 197 ASN A N 1
ATOM 1562 C CA . ASN A 1 197 ? 0.643 -7.028 19.602 1.00 87.31 197 ASN A CA 1
ATOM 1563 C C . ASN A 1 197 ? 1.657 -5.868 19.550 1.00 87.31 197 ASN A C 1
ATOM 1565 O O . ASN A 1 197 ? 2.372 -5.712 18.559 1.00 87.31 197 ASN A O 1
ATOM 1569 N N . SER A 1 198 ? 1.744 -5.056 20.605 1.00 84.19 198 SER A N 1
ATOM 1570 C CA . SER A 1 198 ? 2.573 -3.839 20.657 1.00 84.19 198 SER A CA 1
ATOM 1571 C C . SER A 1 198 ? 4.042 -4.043 20.255 1.00 84.19 198 SER A C 1
ATOM 1573 O O . SER A 1 198 ? 4.603 -3.215 19.540 1.00 84.19 198 SER A O 1
ATOM 1575 N N . SER A 1 199 ? 4.667 -5.155 20.650 1.00 84.50 199 SER A N 1
ATOM 1576 C CA . SER A 1 199 ? 6.059 -5.475 20.300 1.00 84.50 199 SER A CA 1
ATOM 1577 C C . SER A 1 199 ? 6.253 -5.733 18.801 1.00 84.50 199 SER A C 1
ATOM 1579 O O . SER A 1 199 ? 7.224 -5.258 18.210 1.00 84.50 199 SER A O 1
ATOM 1581 N N . ILE A 1 200 ? 5.312 -6.443 18.174 1.00 83.50 200 ILE A N 1
ATOM 1582 C CA . ILE A 1 200 ? 5.329 -6.742 16.738 1.00 83.50 200 ILE A CA 1
ATOM 1583 C C . ILE A 1 200 ? 5.111 -5.449 15.953 1.00 83.50 200 ILE A C 1
ATOM 1585 O O . ILE A 1 200 ? 5.882 -5.150 15.045 1.00 83.50 200 ILE A O 1
ATOM 1589 N N . LEU A 1 201 ? 4.119 -4.644 16.337 1.00 82.75 201 LEU A N 1
ATOM 1590 C CA . LEU A 1 201 ? 3.829 -3.362 15.689 1.00 82.75 201 LEU A CA 1
ATOM 1591 C C . LEU A 1 201 ? 5.002 -2.379 15.808 1.00 82.75 201 LEU A C 1
ATOM 1593 O O . LEU A 1 201 ? 5.370 -1.735 14.823 1.00 82.75 201 LEU A O 1
ATOM 1597 N N . GLY A 1 202 ? 5.673 -2.354 16.963 1.00 83.44 202 GLY A N 1
ATOM 1598 C CA . GLY A 1 202 ? 6.891 -1.574 17.169 1.00 83.44 202 GLY A CA 1
ATOM 1599 C C . GLY A 1 202 ? 8.012 -1.926 16.185 1.00 83.44 202 GLY A C 1
ATOM 1600 O O . GLY A 1 202 ? 8.693 -1.025 15.699 1.00 83.44 202 GLY A O 1
ATOM 1601 N N . SER A 1 203 ? 8.163 -3.203 15.809 1.00 84.94 203 SER A N 1
ATOM 1602 C CA . SER A 1 203 ? 9.175 -3.626 14.823 1.00 84.94 203 SER A CA 1
ATOM 1603 C C . SER A 1 203 ? 8.932 -3.074 13.411 1.00 84.94 203 SER A C 1
ATOM 1605 O O . SER A 1 203 ? 9.883 -2.844 12.668 1.00 84.94 203 SER A O 1
ATOM 1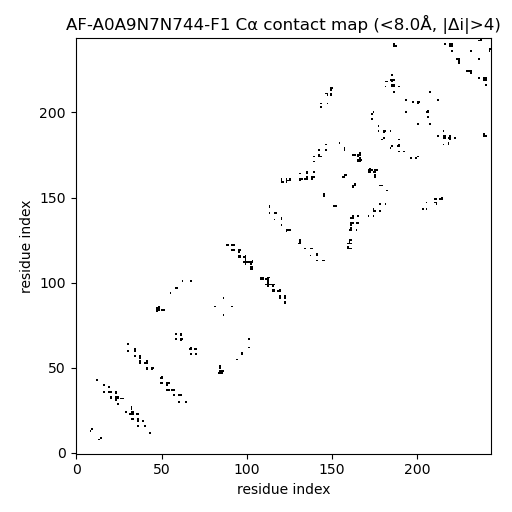607 N N . TYR A 1 204 ? 7.674 -2.779 13.070 1.00 80.31 204 TYR A N 1
ATOM 1608 C CA . TYR A 1 204 ? 7.275 -2.135 11.813 1.00 80.31 204 TYR A CA 1
ATOM 1609 C C . TYR A 1 204 ? 7.202 -0.600 11.927 1.00 80.31 204 TYR A C 1
ATOM 1611 O O . TYR A 1 204 ? 6.749 0.091 11.010 1.00 80.31 204 TYR A O 1
ATOM 1619 N N . GLY A 1 205 ? 7.634 -0.042 13.063 1.00 80.44 205 GLY A N 1
ATOM 1620 C CA . GLY A 1 205 ? 7.555 1.387 13.351 1.00 80.44 205 GLY A CA 1
ATOM 1621 C C . GLY A 1 205 ? 6.117 1.893 13.464 1.00 80.44 205 GLY A C 1
ATOM 1622 O O . GLY A 1 205 ? 5.869 3.056 13.154 1.00 80.44 205 GLY A O 1
ATOM 1623 N N . LEU A 1 206 ? 5.174 1.021 13.829 1.00 78.44 206 LEU A N 1
ATOM 1624 C CA . LEU A 1 206 ? 3.784 1.348 14.141 1.00 78.44 206 LEU A CA 1
ATOM 1625 C C . LEU A 1 206 ? 3.669 1.507 15.658 1.00 78.44 206 LEU A C 1
ATOM 1627 O O . LEU A 1 206 ? 3.190 0.622 16.368 1.00 78.44 206 LEU A O 1
ATOM 1631 N N . VAL A 1 207 ? 4.193 2.618 16.167 1.00 74.19 207 VAL A N 1
ATOM 1632 C CA . VAL A 1 207 ? 4.038 2.981 17.579 1.00 74.19 207 VAL A CA 1
ATOM 1633 C C . VAL A 1 207 ? 2.619 3.513 17.782 1.00 74.19 207 VAL A C 1
ATOM 1635 O O . VAL A 1 207 ? 2.012 4.007 16.832 1.00 74.19 207 VAL A O 1
ATOM 1638 N N . HIS A 1 208 ? 2.073 3.398 18.997 1.00 66.50 208 HIS A N 1
ATOM 1639 C CA . HIS A 1 208 ? 0.829 4.065 19.394 1.00 66.50 208 HIS A CA 1
ATOM 1640 C C . HIS A 1 208 ? 0.992 5.586 19.309 1.00 66.50 208 HIS A C 1
ATOM 1642 O O . HIS A 1 208 ? 1.223 6.269 20.302 1.00 66.50 208 HIS A O 1
ATOM 1648 N N . GLU A 1 209 ? 0.944 6.104 18.095 1.00 66.62 209 GLU A N 1
ATOM 1649 C CA . GLU A 1 209 ? 1.001 7.520 17.806 1.00 66.62 209 GLU A CA 1
ATOM 1650 C C . GLU A 1 209 ? -0.419 8.074 17.806 1.00 66.62 209 GLU A C 1
ATOM 1652 O O . GLU A 1 209 ? -1.360 7.427 17.326 1.00 66.62 209 GLU A O 1
ATOM 1657 N N . ASP A 1 210 ? -0.560 9.310 18.284 1.00 66.81 210 ASP A N 1
ATOM 1658 C CA . ASP A 1 210 ? -1.825 10.048 18.283 1.00 66.81 210 ASP A CA 1
ATOM 1659 C C . ASP A 1 210 ? -2.476 10.070 16.891 1.00 66.81 210 ASP A C 1
ATOM 1661 O O . ASP A 1 210 ? -3.700 10.113 16.777 1.00 66.81 210 ASP A O 1
ATOM 1665 N N . LEU A 1 211 ? -1.675 9.969 15.824 1.00 69.50 211 LEU A N 1
ATOM 1666 C CA . LEU A 1 211 ? -2.131 9.896 14.436 1.00 69.50 211 LEU A CA 1
ATOM 1667 C C . LEU A 1 211 ? -2.932 8.619 14.131 1.00 69.50 211 LEU A C 1
ATOM 1669 O O . LEU A 1 211 ? -4.014 8.713 13.549 1.00 69.50 211 LEU A O 1
ATOM 1673 N N . LEU A 1 212 ? -2.464 7.438 14.559 1.00 77.50 212 LEU A N 1
ATOM 1674 C CA . LEU A 1 212 ? -3.164 6.165 14.318 1.00 77.50 212 LEU A CA 1
ATOM 1675 C C . LEU A 1 212 ? -4.491 6.115 15.071 1.00 77.50 212 LEU A C 1
ATOM 1677 O O . LEU A 1 212 ? -5.521 5.707 14.533 1.00 77.50 212 LEU A O 1
ATOM 1681 N N . VAL A 1 213 ? -4.466 6.585 16.317 1.00 83.31 213 VAL A N 1
ATOM 1682 C CA . VAL A 1 213 ? -5.652 6.678 17.168 1.00 83.31 213 VAL A CA 1
ATOM 1683 C C . VAL A 1 213 ? -6.649 7.673 16.581 1.00 83.31 213 VAL A C 1
ATOM 1685 O O . VAL A 1 213 ? -7.838 7.370 16.494 1.00 83.31 213 VAL A O 1
ATOM 1688 N N . SER A 1 214 ? -6.181 8.837 16.125 1.00 84.69 214 SER A N 1
ATOM 1689 C CA . SER A 1 214 ? -7.029 9.848 15.483 1.00 84.69 214 SER A CA 1
ATOM 1690 C C . SER A 1 214 ? -7.684 9.308 14.215 1.00 84.69 214 SER A C 1
ATOM 1692 O O . SER A 1 214 ? -8.886 9.490 14.019 1.00 84.69 214 SER A O 1
ATOM 1694 N N . LYS A 1 215 ? -6.936 8.566 13.391 1.00 88.50 215 LYS A N 1
ATOM 1695 C CA . LYS A 1 215 ? -7.479 7.902 12.205 1.00 88.50 215 LYS A CA 1
ATOM 1696 C C . LYS A 1 215 ? -8.553 6.873 12.566 1.00 88.50 215 LYS A C 1
ATOM 1698 O O . LYS A 1 215 ? -9.635 6.896 11.985 1.00 88.50 215 LYS A O 1
ATOM 1703 N N . MET A 1 216 ? -8.313 6.027 13.568 1.00 87.94 216 MET A N 1
ATOM 1704 C CA . MET A 1 216 ? -9.314 5.058 14.037 1.00 87.94 216 MET A CA 1
ATOM 1705 C C . MET A 1 216 ? -10.562 5.717 14.632 1.00 87.94 216 MET A C 1
ATOM 1707 O O . MET A 1 216 ? -11.668 5.203 14.449 1.00 87.94 216 MET A O 1
ATOM 1711 N N . LYS A 1 217 ? -10.418 6.866 15.304 1.00 88.62 217 LYS A N 1
ATOM 1712 C CA . LYS A 1 217 ? -11.557 7.673 15.765 1.00 88.62 217 LYS A CA 1
ATOM 1713 C C . LYS A 1 217 ? -12.404 8.154 14.585 1.00 88.62 217 LYS A C 1
ATOM 1715 O O . LYS A 1 217 ? -13.621 7.996 14.612 1.00 88.62 217 LYS A O 1
ATOM 1720 N N . LEU A 1 218 ? -11.774 8.668 13.525 1.00 87.94 218 LEU A N 1
ATOM 1721 C CA . LEU A 1 218 ? -12.481 9.097 12.313 1.00 87.94 218 LEU A CA 1
ATOM 1722 C C . LEU A 1 218 ? -13.220 7.937 11.638 1.00 87.94 218 LEU A C 1
ATOM 1724 O O . LEU A 1 218 ? -14.397 8.072 11.318 1.00 87.94 218 LEU A O 1
ATOM 1728 N N . ILE A 1 219 ? -12.572 6.781 11.485 1.00 87.75 219 ILE A N 1
ATOM 1729 C CA . ILE A 1 219 ? -13.198 5.589 10.891 1.00 87.75 219 ILE A CA 1
ATOM 1730 C C . ILE A 1 219 ? -14.390 5.120 11.733 1.00 87.75 219 ILE A C 1
ATOM 1732 O O . ILE A 1 219 ? -15.460 4.845 11.193 1.00 87.75 219 ILE A O 1
ATOM 1736 N N . SER A 1 220 ? -14.240 5.090 13.059 1.00 87.56 220 SER A N 1
ATOM 1737 C CA . SER A 1 220 ? -15.322 4.699 13.973 1.00 87.56 220 SER A CA 1
ATOM 1738 C C . SER A 1 220 ? -16.506 5.667 13.904 1.00 87.56 220 SER A C 1
ATOM 1740 O O . SER A 1 220 ? -17.655 5.236 13.954 1.00 87.56 220 SER A O 1
ATOM 1742 N N . LEU A 1 221 ? -16.242 6.967 13.739 1.00 87.12 221 LEU A N 1
ATOM 1743 C CA . LEU A 1 221 ? -17.282 7.976 13.547 1.00 87.12 221 LEU A CA 1
ATOM 1744 C C . LEU A 1 221 ? -18.027 7.788 12.217 1.00 87.12 221 LEU A C 1
ATOM 1746 O O . LEU A 1 221 ? -19.252 7.897 12.181 1.00 87.12 221 LEU A O 1
ATOM 1750 N N . VAL A 1 222 ? -17.308 7.477 11.133 1.00 86.88 222 VAL A N 1
ATOM 1751 C CA . VAL A 1 222 ? -17.916 7.172 9.827 1.00 86.88 222 VAL A CA 1
ATOM 1752 C C . VAL A 1 222 ? -18.788 5.916 9.913 1.00 86.88 222 VAL A C 1
ATOM 1754 O O . VAL A 1 222 ? -19.904 5.912 9.391 1.00 86.88 222 VAL A O 1
ATOM 1757 N N . ASP A 1 223 ? -18.330 4.873 10.610 1.00 85.44 223 ASP A N 1
ATOM 1758 C CA . ASP A 1 223 ? -19.118 3.655 10.832 1.00 85.44 223 ASP A CA 1
ATOM 1759 C C . ASP A 1 223 ? -20.395 3.921 11.650 1.00 85.44 223 ASP A C 1
ATOM 1761 O O . ASP A 1 223 ? -21.462 3.410 11.303 1.00 85.44 223 ASP A O 1
ATOM 1765 N N . LEU A 1 224 ? -20.332 4.763 12.690 1.00 85.44 224 LEU A N 1
ATOM 1766 C CA . LEU A 1 224 ? -21.531 5.199 13.419 1.00 85.44 224 LEU A CA 1
ATOM 1767 C C . LEU A 1 224 ? -22.528 5.896 12.485 1.00 85.44 224 LEU A C 1
ATOM 1769 O O . LEU A 1 224 ? -23.707 5.551 12.474 1.00 85.44 224 LEU A O 1
ATOM 1773 N N . GLY A 1 225 ? -22.055 6.823 11.648 1.00 82.88 225 GLY A N 1
ATOM 1774 C CA . GLY A 1 225 ? -22.911 7.545 10.702 1.00 82.88 225 GLY A CA 1
ATOM 1775 C C . GLY A 1 225 ? -23.538 6.671 9.618 1.00 82.88 225 GLY A C 1
ATOM 1776 O O . GLY A 1 225 ? -24.621 6.991 9.136 1.00 82.88 225 GLY A O 1
ATOM 1777 N N . LYS A 1 226 ? -22.896 5.559 9.251 1.00 82.00 226 LYS A N 1
ATOM 1778 C CA . LYS A 1 226 ? -23.449 4.586 8.301 1.00 82.00 226 LYS A CA 1
ATOM 1779 C C . LYS A 1 226 ? -24.560 3.729 8.915 1.00 82.00 226 LYS A C 1
ATOM 1781 O O . LYS A 1 226 ? -25.498 3.363 8.211 1.00 82.00 226 LYS A O 1
ATOM 1786 N N . ASN A 1 227 ? -24.423 3.371 10.190 1.00 73.44 227 ASN A N 1
ATOM 1787 C CA . ASN A 1 227 ? -25.304 2.409 10.856 1.00 73.44 227 ASN A CA 1
ATOM 1788 C C . ASN A 1 227 ? -26.473 3.067 11.607 1.00 73.44 227 ASN A C 1
ATOM 1790 O O . ASN A 1 227 ? -27.475 2.399 11.864 1.00 73.44 227 ASN A O 1
ATOM 1794 N N . GLU A 1 228 ? -26.374 4.353 11.950 1.00 68.50 228 GLU A N 1
ATOM 1795 C CA . GLU A 1 228 ? -27.452 5.099 12.602 1.00 68.50 228 GLU A CA 1
ATOM 1796 C C . GLU A 1 228 ? -28.304 5.891 11.605 1.00 68.50 228 GLU A C 1
ATOM 1798 O O . GLU A 1 228 ? -27.862 6.278 10.526 1.00 68.50 228 GLU A O 1
ATOM 1803 N N . SER A 1 229 ? -29.559 6.157 11.969 1.00 64.62 229 SER A N 1
ATOM 1804 C CA . SER A 1 229 ? -30.586 6.767 11.113 1.00 64.62 229 SER A CA 1
ATOM 1805 C C . SER A 1 229 ? -30.395 8.276 10.859 1.00 64.62 229 SER A C 1
ATOM 1807 O O . SER A 1 229 ? -31.364 9.034 10.835 1.00 64.62 229 SER A O 1
ATOM 1809 N N . GLY A 1 230 ? -29.152 8.735 10.689 1.00 69.12 230 GLY A N 1
ATOM 1810 C CA . GLY A 1 230 ? -28.790 10.119 10.362 1.00 69.12 230 GLY A CA 1
ATOM 1811 C C . GLY A 1 230 ? -28.719 11.088 11.549 1.00 69.12 230 GLY A C 1
ATOM 1812 O O . GLY A 1 230 ? -28.335 12.240 11.361 1.00 69.12 230 GLY A O 1
ATOM 1813 N N . GLN A 1 231 ? -29.052 10.647 12.766 1.00 79.75 231 GLN A N 1
ATOM 1814 C CA . GLN A 1 231 ? -28.879 11.415 14.002 1.00 79.75 231 GLN A CA 1
ATOM 1815 C C . GLN A 1 231 ? -28.116 10.568 15.014 1.00 79.75 231 GLN A C 1
ATOM 1817 O O . GLN A 1 231 ? -28.594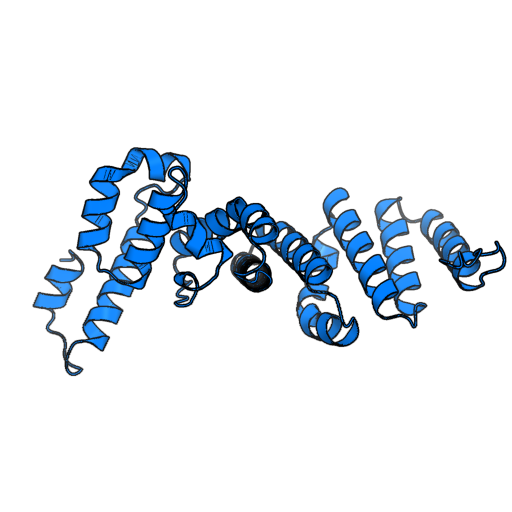 9.504 15.392 1.00 79.75 231 GLN A O 1
ATOM 1822 N N . ILE A 1 232 ? -26.959 11.066 15.448 1.00 84.56 232 ILE A N 1
ATOM 1823 C CA . ILE A 1 232 ? -26.074 10.394 16.403 1.00 84.56 232 ILE A CA 1
ATOM 1824 C C . ILE A 1 232 ? -26.037 11.234 17.679 1.00 84.56 232 ILE A C 1
ATOM 1826 O O . ILE A 1 232 ? -25.778 12.439 17.626 1.00 84.56 232 ILE A O 1
ATOM 1830 N N . SER A 1 233 ? -26.297 10.618 18.834 1.00 87.38 233 SER A N 1
ATOM 1831 C CA . SER A 1 233 ? -26.205 11.311 20.126 1.00 87.38 233 SER A CA 1
ATOM 1832 C C . SER A 1 233 ? -24.752 11.627 20.486 1.00 87.38 233 SER A C 1
ATOM 1834 O O . SER A 1 233 ? -23.878 10.766 20.383 1.00 87.38 233 SER A O 1
ATOM 1836 N N . TYR A 1 234 ? -24.499 12.820 21.033 1.00 87.12 234 TYR A N 1
ATOM 1837 C CA . TYR A 1 234 ? -23.182 13.189 21.566 1.00 87.12 234 TYR A CA 1
ATOM 1838 C C . TYR A 1 234 ? -22.680 12.226 22.650 1.00 87.12 234 TYR A C 1
ATOM 1840 O O . TYR A 1 234 ? -21.481 11.980 22.726 1.00 87.12 234 TYR A O 1
ATOM 1848 N N . SER A 1 235 ? -23.576 11.640 23.452 1.00 88.75 235 SER A N 1
ATOM 1849 C CA . SER A 1 235 ? -23.201 10.636 24.457 1.00 88.75 235 SER A CA 1
ATOM 1850 C C . SER A 1 235 ? -22.580 9.389 23.823 1.00 88.75 235 SER A C 1
ATOM 1852 O O . SER A 1 235 ? -21.580 8.883 24.320 1.00 88.75 235 SER A O 1
ATOM 1854 N N . LEU A 1 236 ? -23.136 8.940 22.696 1.00 86.56 236 LEU A N 1
ATOM 1855 C CA . LEU A 1 236 ? -22.663 7.763 21.974 1.00 86.56 236 LEU A CA 1
ATOM 1856 C C . LEU A 1 236 ? -21.337 8.038 21.255 1.00 86.56 236 LEU A C 1
ATOM 1858 O O . LEU A 1 236 ? -20.453 7.184 21.239 1.00 86.56 236 LEU A O 1
ATOM 1862 N N . ILE A 1 237 ? -21.175 9.244 20.699 1.00 86.69 237 ILE A N 1
ATOM 1863 C CA . ILE A 1 237 ? -19.903 9.693 20.112 1.00 86.69 237 ILE A CA 1
ATOM 1864 C C . ILE A 1 237 ? -18.816 9.730 21.190 1.00 86.69 237 ILE A C 1
ATOM 1866 O O . ILE A 1 237 ? -17.711 9.239 20.967 1.00 86.69 237 ILE A O 1
ATOM 1870 N N . LYS A 1 238 ? -19.142 10.278 22.367 1.00 88.25 238 LYS A N 1
ATOM 1871 C CA . LYS A 1 238 ? -18.232 10.370 23.509 1.00 88.25 238 LYS A CA 1
ATOM 1872 C C . LYS A 1 238 ? -17.719 8.995 23.938 1.00 88.25 238 LYS A C 1
ATOM 1874 O O . LYS A 1 238 ? -16.513 8.811 24.085 1.00 88.25 238 LYS A O 1
ATOM 1879 N N . GLU A 1 239 ? -18.637 8.043 24.086 1.00 88.06 239 GLU A N 1
ATOM 1880 C CA . GLU A 1 239 ? -18.338 6.655 24.442 1.00 88.06 239 GLU A CA 1
ATOM 1881 C C . GLU A 1 239 ? -17.495 5.965 23.360 1.00 88.06 239 GLU A C 1
ATOM 1883 O O . GLU A 1 239 ? -16.398 5.496 23.643 1.00 88.06 239 GLU A O 1
ATOM 1888 N N . THR A 1 240 ? -17.939 6.002 22.101 1.00 84.75 240 THR A N 1
ATOM 1889 C CA . THR A 1 240 ? -17.292 5.271 20.994 1.00 84.75 240 THR A CA 1
ATOM 1890 C C . THR A 1 240 ? -15.892 5.794 20.662 1.00 84.75 240 THR A C 1
ATOM 1892 O O . THR A 1 240 ? -15.017 5.032 20.248 1.00 84.75 240 THR A O 1
ATOM 1895 N N . LEU A 1 241 ? -15.666 7.105 20.790 1.00 86.31 241 LEU A N 1
ATOM 1896 C CA . LEU A 1 241 ? -14.385 7.731 20.452 1.00 86.31 241 LEU A CA 1
ATOM 1897 C C . LEU A 1 241 ? -13.459 7.906 21.660 1.00 86.31 241 LEU A C 1
ATOM 1899 O O . LEU A 1 241 ? -12.336 8.381 21.476 1.00 86.31 241 LEU A O 1
ATOM 1903 N N . HIS A 1 242 ? -13.908 7.547 22.868 1.00 84.75 242 HIS A N 1
ATOM 1904 C CA . HIS A 1 242 ? -13.203 7.803 24.127 1.00 84.75 242 HIS A CA 1
ATOM 1905 C C . HIS A 1 242 ? -12.711 9.261 24.215 1.00 84.75 242 HIS A C 1
ATOM 1907 O O . HIS A 1 242 ? -11.511 9.531 24.332 1.00 84.75 242 HIS A O 1
ATOM 1913 N N . ILE A 1 243 ? -13.639 10.209 24.064 1.00 83.44 243 ILE A N 1
ATOM 1914 C CA . ILE A 1 243 ? -13.387 11.657 24.176 1.00 83.44 243 ILE A CA 1
ATOM 1915 C C . ILE A 1 243 ? -14.156 12.252 25.364 1.00 83.44 243 ILE A C 1
ATOM 1917 O O . ILE A 1 243 ? -14.977 11.568 25.973 1.00 83.44 243 ILE A O 1
ATOM 1921 N N . GLU A 1 244 ? -13.854 13.497 25.740 1.00 72.12 244 GLU A N 1
ATOM 1922 C CA . GLU A 1 244 ? -14.527 14.214 26.839 1.00 72.12 244 GLU A CA 1
ATOM 1923 C C . GLU A 1 244 ? -15.792 14.956 26.397 1.00 72.12 244 GLU A C 1
ATOM 1925 O O . GLU A 1 244 ? -15.843 15.450 25.251 1.00 72.12 244 GLU A O 1
#

Foldseek 3Di:
DDDDDDPDPPPPLVVLLVVLLVVLVPPDPPLRSLLSSLVVSLVVDPQLQSNLVSVVVNLVSCVVVVVLVVCVVVVVCVVVSCVSNVDDLVSLLVVLQSVLVSQCVPPPSLVVSLVSLVVNLQSDDLVCVVVLVVCQVSLLVSLLSQLQDLPDDDQCSCVRNSNVCLCVPPLRVLSSVLSCCLRPHALVVNVVSCVVCVVSCVVSVNHPDPSNLNSRLVSQVVVCCVPDPNDDDPVNSCVRSVHD

pLDDT: mean 76.48, std 14.97, range [27.23, 92.0]

Secondary structure (DSSP, 8-state):
--------TT-HHHHHHHHHHHHHHTTS-HHHHHHHHHHHHHHH---HHHHHHHHHHHHHHHHHTT-GGGTHHHHTTHHHHHHHHT--HHHHHHHHHHHHHHHHTSTT-HHHHHHHHHHHHTT--TT-HHHHHHTHHHHHHHHHHHHH-TT---SGGGG-HHHHGGGG-TTTHHHHHHHHHHHH--HHHHHHHHHHHHHHHHHTT----HHHHHHHHHHHHHHHHHHSSS---HHHHHHHHT--

Mean predicted aligned error: 11.53 Å

Sequence (244 aa):
MTTVVPTSEEDPALSVVRFTADLSWADAGPEVAEGRILFNLYNLLDNPYSQFFVNMKALNLAISGKVTEYVLPSFGKMENFLKEWNLGVKDRRDLFLAVSNLLKDSKGSAKDSFDFLVKYLETFSGDDVLAVDEGKEEAVRAVIEFVKAPDMFQGDLLDMPAIAQLERDAKYAPIYQLLKIFLTKRLEAYLDFYSSNSSILGSYGLVHEDLLVSKMKLISLVDLGKNESGQISYSLIKETLHIE

InterPro domains:
  IPR045237 Eukaryotic translation initiation factor 3 subunit M eIF3m/COP9 signalosome complex subunit 7 COPS7 [PTHR15350] (64-243)

Radius of gyration: 23.74 Å; Cα contacts (8 Å, |Δi|>4): 215; chains: 1; bounding box: 62×42×67 Å

Organism: Striga hermonthica (NCBI:txid68872)

Solvent-accessible surface area (backbone atoms only — not comparable to full-atom values): 13869 Å² total; per-residue (Å²): 135,85,80,78,78,82,83,58,97,78,41,68,69,59,54,50,51,50,52,43,39,58,63,25,58,72,82,36,60,73,72,60,10,51,52,52,28,42,52,54,49,42,77,70,45,89,47,43,59,60,32,49,52,42,48,54,50,47,52,52,48,24,59,76,69,69,51,46,78,78,52,56,75,53,59,83,48,41,74,58,51,56,67,64,32,71,66,54,66,64,60,48,30,56,49,24,47,56,50,19,61,58,24,58,80,37,90,92,29,55,64,60,13,48,54,29,43,51,57,26,47,68,59,44,52,77,87,42,60,70,64,27,59,71,36,39,68,60,33,52,48,49,51,52,52,46,59,68,39,73,84,62,86,78,83,70,61,65,77,32,43,28,39,48,52,27,61,78,33,86,89,39,23,67,59,39,51,49,52,50,37,71,75,74,47,44,41,65,62,48,54,57,48,42,74,76,38,47,72,64,34,43,76,74,71,52,60,98,40,72,57,51,54,52,39,35,37,52,49,31,51,52,51,49,59,72,76,39,92,81,70,81,57,69,69,57,51,29,63,66,54,72,56,133